Protein AF-A0A2N3AFE6-F1 (afdb_monomer)

Mean predicted aligned error: 6.77 Å

Structure (mmCIF, N/CA/C/O backbone):
data_AF-A0A2N3AFE6-F1
#
_entry.id   AF-A0A2N3AFE6-F1
#
loop_
_atom_site.group_PDB
_atom_site.id
_atom_site.type_symbol
_atom_site.label_atom_id
_atom_site.label_alt_id
_atom_site.label_comp_id
_atom_site.label_asym_id
_atom_site.label_entity_id
_atom_site.label_seq_id
_atom_site.pdbx_PDB_ins_code
_atom_site.Cartn_x
_atom_site.Cartn_y
_atom_site.Cartn_z
_atom_site.occupancy
_atom_site.B_iso_or_equiv
_atom_site.auth_seq_id
_atom_site.auth_comp_id
_atom_site.auth_asym_id
_atom_site.auth_atom_id
_atom_site.pdbx_PDB_model_num
ATOM 1 N N . MET A 1 1 ? -19.224 -2.297 17.835 1.00 83.94 1 MET A N 1
ATOM 2 C CA . MET A 1 1 ? -17.758 -2.540 17.821 1.00 83.94 1 MET A CA 1
ATOM 3 C C . MET A 1 1 ? -17.099 -1.801 18.974 1.00 83.94 1 MET A C 1
ATOM 5 O O . MET A 1 1 ? -17.323 -0.606 19.131 1.00 83.94 1 MET A O 1
ATOM 9 N N . ASP A 1 2 ? -16.274 -2.484 19.762 1.00 86.56 2 ASP A N 1
ATOM 10 C CA . ASP A 1 2 ? -15.536 -1.924 20.902 1.00 86.56 2 ASP A CA 1
ATOM 11 C C . ASP A 1 2 ? -14.135 -2.543 20.932 1.00 86.56 2 ASP A C 1
ATOM 13 O O . ASP A 1 2 ? -13.995 -3.765 21.056 1.00 86.56 2 ASP A O 1
ATOM 17 N N . ILE A 1 3 ? -13.112 -1.706 20.753 1.00 90.56 3 ILE A N 1
ATOM 18 C CA . ILE A 1 3 ? -11.714 -2.122 20.640 1.00 90.56 3 ILE A CA 1
ATOM 19 C C . ILE A 1 3 ? -10.786 -1.264 21.493 1.00 90.56 3 ILE A C 1
ATOM 21 O O . ILE A 1 3 ? -11.048 -0.089 21.750 1.00 90.56 3 ILE A O 1
ATOM 25 N N . GLN A 1 4 ? -9.643 -1.835 21.852 1.00 91.25 4 GLN A N 1
ATOM 26 C CA . GLN A 1 4 ? -8.541 -1.139 22.499 1.00 91.25 4 GLN A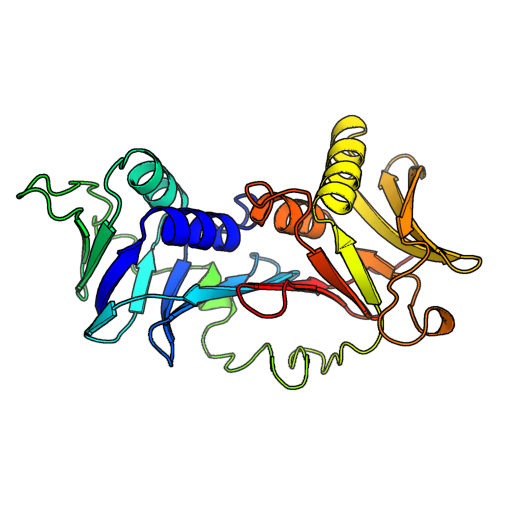 CA 1
ATOM 27 C C . GLN A 1 4 ? -7.219 -1.478 21.801 1.00 91.25 4 GLN A C 1
ATOM 29 O O . GLN A 1 4 ? -6.947 -2.643 21.515 1.00 91.25 4 GLN A O 1
ATOM 34 N N . LEU A 1 5 ? -6.400 -0.466 21.518 1.00 94.00 5 LEU A N 1
ATOM 35 C CA . LEU A 1 5 ? -5.176 -0.606 20.727 1.00 94.00 5 LEU A CA 1
ATOM 36 C C . LEU A 1 5 ? -4.146 0.479 21.041 1.00 94.00 5 LEU A C 1
ATOM 38 O O . LEU A 1 5 ? -4.481 1.533 21.580 1.00 94.00 5 LEU A O 1
ATOM 42 N N . ASN A 1 6 ? -2.894 0.209 20.678 1.00 94.12 6 ASN A N 1
ATOM 43 C CA . ASN A 1 6 ? -1.803 1.166 20.803 1.00 94.12 6 ASN A CA 1
ATOM 44 C C . ASN A 1 6 ? -1.977 2.336 19.818 1.00 94.12 6 ASN A C 1
ATOM 46 O O . ASN A 1 6 ? -2.249 2.144 18.629 1.00 94.12 6 ASN A O 1
ATOM 50 N N . THR A 1 7 ? -1.778 3.552 20.317 1.00 91.25 7 THR A N 1
ATOM 51 C CA . THR A 1 7 ? -1.947 4.798 19.568 1.00 91.25 7 THR A CA 1
ATOM 52 C C . THR A 1 7 ? -0.991 4.914 18.388 1.00 91.25 7 THR A C 1
ATOM 54 O O . THR A 1 7 ? -1.409 5.341 17.314 1.00 91.25 7 THR A O 1
ATOM 57 N N . ALA A 1 8 ? 0.279 4.530 18.545 1.00 91.94 8 ALA A N 1
ATOM 58 C CA . ALA A 1 8 ? 1.263 4.606 17.466 1.00 91.94 8 ALA A CA 1
ATOM 59 C C . ALA A 1 8 ? 0.909 3.644 16.322 1.00 91.94 8 ALA A C 1
ATOM 61 O O . ALA A 1 8 ? 0.920 4.047 15.157 1.00 91.94 8 ALA A O 1
ATOM 62 N N . ASN A 1 9 ? 0.491 2.418 16.652 1.00 93.31 9 ASN A N 1
ATOM 63 C CA . ASN A 1 9 ? 0.009 1.455 15.659 1.00 93.31 9 ASN A CA 1
ATOM 64 C C . ASN A 1 9 ? -1.226 1.989 14.923 1.00 93.31 9 ASN A C 1
ATOM 66 O O . ASN A 1 9 ? -1.313 1.887 13.699 1.00 93.31 9 ASN A O 1
ATOM 70 N N . PHE A 1 10 ? -2.158 2.623 15.645 1.00 93.94 10 PHE A N 1
ATOM 71 C CA . PHE A 1 10 ? -3.348 3.198 15.024 1.00 93.94 10 PHE A CA 1
ATOM 72 C C . PHE A 1 10 ? -3.026 4.396 14.119 1.00 93.94 10 PHE A C 1
ATOM 74 O O . PHE A 1 10 ? -3.591 4.504 13.033 1.00 93.94 10 PHE A O 1
ATOM 81 N N . LYS A 1 11 ? -2.074 5.259 14.504 1.00 93.12 11 LYS A N 1
ATOM 82 C CA . LYS A 1 11 ? -1.576 6.353 13.647 1.00 93.12 11 LYS A CA 1
ATOM 83 C C . LYS A 1 11 ? -1.025 5.811 12.327 1.00 93.12 11 LYS A C 1
ATOM 85 O O . LYS A 1 11 ? -1.410 6.297 11.264 1.00 93.12 11 LYS A O 1
ATOM 90 N N . GLN A 1 12 ? -0.188 4.773 12.383 1.00 94.00 12 GLN A N 1
ATOM 91 C CA . GLN A 1 12 ? 0.357 4.128 11.184 1.00 94.00 12 GLN A CA 1
ATOM 92 C C . GLN A 1 12 ? -0.741 3.488 10.327 1.00 94.00 12 GLN A C 1
ATOM 94 O O . GLN A 1 12 ? -0.751 3.664 9.111 1.00 94.00 12 GLN A O 1
ATOM 99 N N . PHE A 1 13 ? -1.693 2.790 10.952 1.00 96.12 13 PHE A N 1
ATOM 100 C CA . PHE A 1 13 ? -2.841 2.198 10.267 1.00 96.12 13 PHE A CA 1
ATOM 101 C C . PHE A 1 13 ? -3.654 3.249 9.500 1.00 96.12 13 PHE A C 1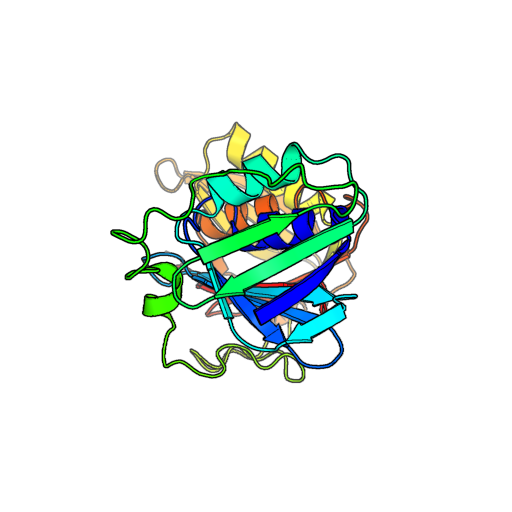
ATOM 103 O O . PHE A 1 13 ? -3.893 3.089 8.304 1.00 96.12 13 PHE A O 1
ATOM 110 N N . LEU A 1 14 ? -4.031 4.354 10.152 1.00 94.81 14 LEU A N 1
ATOM 111 C CA . LEU A 1 14 ? -4.797 5.423 9.510 1.00 94.81 14 LEU A CA 1
ATOM 112 C C . LEU A 1 14 ? -3.995 6.128 8.406 1.00 94.81 14 LEU A C 1
ATOM 114 O O . LEU A 1 14 ? -4.552 6.429 7.352 1.00 94.81 14 LEU A O 1
ATOM 118 N N . GLY A 1 15 ? -2.694 6.358 8.621 1.00 94.69 15 GLY A N 1
ATOM 119 C CA . GLY A 1 15 ? -1.799 6.932 7.611 1.00 94.69 15 GLY A CA 1
ATOM 120 C C . GLY A 1 15 ? -1.711 6.073 6.347 1.00 94.69 15 GLY A C 1
ATOM 121 O O . GLY A 1 15 ? -1.800 6.598 5.236 1.00 94.69 15 GLY A O 1
ATOM 122 N N . ARG A 1 16 ? -1.644 4.747 6.516 1.00 95.81 16 ARG A N 1
ATOM 123 C CA . ARG A 1 16 ? -1.682 3.770 5.418 1.00 95.81 16 ARG A CA 1
ATOM 124 C C . ARG A 1 16 ? -3.029 3.773 4.694 1.00 95.81 16 ARG A C 1
ATOM 126 O O . ARG A 1 16 ? -3.054 3.806 3.469 1.00 95.81 16 ARG A O 1
ATOM 133 N N . CYS A 1 17 ? -4.139 3.809 5.436 1.00 95.06 17 CYS A N 1
ATOM 134 C CA . CYS A 1 17 ? -5.488 3.870 4.858 1.00 95.06 17 CYS A CA 1
ATOM 135 C C . CYS A 1 17 ? -5.731 5.150 4.051 1.00 95.06 17 CYS A C 1
ATOM 137 O O . CYS A 1 17 ? -6.484 5.129 3.086 1.00 95.06 17 CYS A O 1
ATOM 139 N N . ALA A 1 18 ? -5.104 6.267 4.431 1.00 93.56 18 ALA A N 1
ATOM 140 C CA . ALA A 1 18 ? -5.306 7.544 3.758 1.00 93.56 18 ALA A CA 1
ATOM 141 C C . ALA A 1 18 ? -4.736 7.585 2.332 1.00 93.56 18 ALA A C 1
ATOM 143 O O . ALA A 1 18 ? -5.155 8.460 1.573 1.00 93.56 18 ALA A O 1
ATOM 144 N N . LEU A 1 19 ? -3.781 6.700 1.988 1.00 91.19 19 LEU A N 1
ATOM 145 C CA . LEU A 1 19 ? -3.060 6.662 0.703 1.00 91.19 19 LEU A CA 1
ATOM 146 C C . LEU A 1 19 ? -2.745 8.074 0.196 1.00 91.19 19 LEU A C 1
ATOM 148 O O . LEU A 1 19 ? -3.358 8.567 -0.749 1.00 91.19 19 LEU A O 1
ATOM 152 N N . GLY A 1 20 ? -1.883 8.792 0.921 1.00 84.44 20 GLY A N 1
ATOM 153 C CA . GLY A 1 20 ? -1.482 10.148 0.534 1.00 84.44 20 GLY A CA 1
ATOM 154 C C . GLY A 1 20 ? -2.608 11.197 0.536 1.00 84.44 20 GLY A C 1
ATOM 155 O O . GLY A 1 20 ? -2.467 12.269 -0.050 1.00 84.44 20 GLY A O 1
ATOM 156 N N . ASN A 1 21 ? -3.700 10.928 1.257 1.00 88.31 21 ASN A N 1
ATOM 157 C CA . ASN A 1 21 ? -4.938 11.712 1.315 1.00 88.31 21 ASN A CA 1
ATOM 158 C C . ASN A 1 21 ? -5.844 11.580 0.082 1.00 88.31 21 ASN A C 1
ATOM 160 O O . ASN A 1 21 ? -6.765 12.389 -0.058 1.00 88.31 21 ASN A O 1
ATOM 164 N N . ILE A 1 22 ? -5.633 10.589 -0.791 1.00 89.69 22 ILE A N 1
ATOM 165 C CA . ILE A 1 22 ? -6.632 10.237 -1.813 1.00 89.69 22 ILE A CA 1
ATOM 166 C C . ILE A 1 22 ? -7.909 9.752 -1.122 1.00 89.69 22 ILE A C 1
ATOM 168 O O . ILE A 1 22 ? -9.009 10.184 -1.466 1.00 89.69 22 ILE A O 1
ATOM 172 N N . ILE A 1 23 ? -7.755 8.905 -0.105 1.00 90.69 23 ILE A N 1
ATOM 173 C CA . ILE A 1 23 ? -8.871 8.318 0.627 1.00 90.69 23 ILE A CA 1
ATOM 174 C C . ILE A 1 23 ? -9.358 9.299 1.693 1.00 90.69 23 ILE A C 1
ATOM 176 O O . ILE A 1 23 ? -8.588 9.801 2.523 1.00 90.69 23 ILE A O 1
ATOM 180 N N . ARG A 1 24 ? -10.655 9.613 1.645 1.00 88.38 24 ARG A N 1
ATOM 181 C CA . ARG A 1 24 ? -11.291 10.629 2.503 1.00 88.38 24 ARG A CA 1
ATOM 182 C C . ARG A 1 24 ? -12.192 10.039 3.575 1.00 88.38 24 ARG A C 1
ATOM 184 O O . ARG A 1 24 ? -12.376 10.679 4.611 1.00 88.38 24 ARG A O 1
ATOM 191 N N . ASP A 1 25 ? -12.674 8.829 3.357 1.00 86.94 25 ASP A N 1
ATOM 192 C CA . ASP A 1 25 ? -13.555 8.089 4.243 1.00 86.94 25 ASP A CA 1
ATOM 193 C C . ASP A 1 25 ? -13.071 6.634 4.369 1.00 86.94 25 ASP A C 1
ATOM 195 O O . ASP A 1 25 ? -12.161 6.215 3.658 1.00 86.94 25 ASP A O 1
ATOM 199 N N . LEU A 1 26 ? -13.571 5.895 5.358 1.00 88.31 26 LEU A N 1
ATOM 200 C CA . LEU A 1 26 ? -13.067 4.560 5.678 1.00 88.31 26 LEU A CA 1
ATOM 201 C C . LEU A 1 26 ? -14.122 3.731 6.406 1.00 88.31 26 LEU A C 1
ATOM 203 O O . LEU A 1 26 ? -14.832 4.255 7.265 1.00 88.31 26 LEU A O 1
ATOM 207 N N . VAL A 1 27 ? -14.153 2.423 6.158 1.00 87.44 27 VAL A N 1
ATOM 208 C CA . VAL A 1 27 ? -14.754 1.459 7.089 1.00 87.44 27 VAL A CA 1
ATOM 209 C C . VAL A 1 27 ? -13.654 0.590 7.684 1.00 87.44 27 VAL A C 1
ATOM 211 O O . VAL A 1 27 ? -12.831 0.022 6.969 1.00 87.44 27 VAL A O 1
ATOM 214 N N . ILE A 1 28 ? -13.631 0.517 9.012 1.00 90.19 28 ILE A N 1
ATOM 215 C CA . ILE A 1 28 ? -12.717 -0.332 9.773 1.00 90.19 28 ILE A CA 1
ATOM 216 C C . ILE A 1 28 ? -13.506 -1.541 10.257 1.00 90.19 28 ILE A C 1
ATOM 218 O O . ILE A 1 28 ? -14.561 -1.384 10.869 1.00 90.19 28 ILE A O 1
ATOM 222 N N . HIS A 1 29 ? -12.972 -2.730 10.019 1.00 88.62 29 HIS A N 1
ATOM 223 C CA . HIS A 1 29 ? -13.562 -4.005 10.403 1.00 88.62 29 HIS A CA 1
ATOM 224 C C . HIS A 1 29 ? -12.707 -4.685 11.467 1.00 88.62 29 HIS A C 1
ATOM 226 O O . HIS A 1 29 ? -11.480 -4.541 11.475 1.00 88.62 29 HIS A O 1
ATOM 232 N N . THR A 1 30 ? -13.327 -5.487 12.328 1.00 88.81 30 THR A N 1
ATOM 233 C CA . THR A 1 30 ? -12.590 -6.531 13.046 1.00 88.81 30 THR A CA 1
ATOM 234 C C . THR A 1 30 ? -12.076 -7.587 12.073 1.00 88.81 30 THR A C 1
ATOM 236 O O . THR A 1 30 ? -12.759 -7.951 11.120 1.00 88.81 30 THR A O 1
ATOM 239 N N . ALA A 1 31 ? -10.878 -8.098 12.330 1.00 85.94 31 ALA A N 1
ATOM 240 C CA . ALA A 1 31 ? -10.287 -9.215 11.610 1.00 85.94 31 ALA A CA 1
ATOM 241 C C . ALA A 1 31 ? -9.833 -10.300 12.605 1.00 85.94 31 ALA A C 1
ATOM 243 O O . ALA A 1 31 ? -9.575 -9.989 13.776 1.00 85.94 31 ALA A O 1
ATOM 244 N N . PRO A 1 32 ? -9.708 -11.568 12.166 1.00 84.25 32 PRO A N 1
ATOM 245 C CA . PRO A 1 32 ? -9.219 -12.647 13.020 1.00 84.25 32 PRO A CA 1
ATOM 246 C C . PRO A 1 32 ? -7.863 -12.329 13.666 1.00 84.25 32 PRO A C 1
ATOM 248 O O . PRO A 1 32 ? -7.074 -11.542 13.141 1.00 84.25 32 PRO A O 1
ATOM 251 N N . ASN A 1 33 ? -7.560 -13.010 14.774 1.00 86.00 33 ASN A N 1
ATOM 252 C CA . ASN A 1 33 ? -6.284 -12.916 15.495 1.00 86.00 33 ASN A CA 1
ATOM 253 C C . ASN A 1 33 ? -5.998 -11.543 16.128 1.00 86.00 33 ASN A C 1
ATOM 255 O O . ASN A 1 33 ? -4.859 -11.079 16.094 1.00 86.00 33 ASN A O 1
ATOM 259 N N . ASN A 1 34 ? -7.002 -10.916 16.757 1.00 89.56 34 ASN A N 1
ATOM 260 C CA . ASN A 1 34 ? -6.844 -9.638 17.471 1.00 89.56 34 ASN A CA 1
ATOM 261 C C . ASN A 1 34 ? -6.354 -8.512 16.546 1.00 89.56 34 ASN A C 1
ATOM 263 O O . ASN A 1 34 ? -5.385 -7.804 16.843 1.00 89.56 34 ASN A O 1
ATOM 267 N N . ARG A 1 35 ? -7.015 -8.383 15.390 1.00 91.75 35 ARG A N 1
ATOM 268 C CA . ARG A 1 35 ? -6.675 -7.422 14.342 1.00 91.75 35 ARG A CA 1
ATOM 269 C C . ARG A 1 35 ? -7.860 -6.537 14.005 1.00 91.75 35 ARG A C 1
ATOM 271 O O . ARG A 1 35 ? -9.017 -6.924 14.158 1.00 91.75 35 ARG A O 1
ATOM 278 N N . ILE A 1 36 ? -7.554 -5.366 13.469 1.00 93.88 36 ILE A N 1
ATOM 279 C CA . ILE A 1 36 ? -8.500 -4.617 12.643 1.00 93.88 36 ILE A CA 1
ATOM 280 C C . ILE A 1 36 ? -7.962 -4.514 11.234 1.00 93.88 36 ILE A C 1
ATOM 282 O O . ILE A 1 36 ? -6.754 -4.633 11.004 1.00 93.88 36 ILE A O 1
ATOM 286 N N . MET A 1 37 ? -8.867 -4.277 10.301 1.00 93.44 37 MET A N 1
ATOM 287 C CA . MET A 1 37 ? -8.505 -4.078 8.919 1.00 93.44 37 MET A CA 1
ATOM 288 C C . MET A 1 37 ? -9.364 -3.017 8.244 1.00 93.44 37 MET A C 1
ATOM 290 O O . MET A 1 37 ? -10.463 -2.710 8.704 1.00 93.44 37 MET A O 1
ATOM 294 N N . ALA A 1 38 ? -8.880 -2.500 7.127 1.00 92.19 38 ALA A N 1
ATOM 295 C CA . ALA A 1 38 ? -9.653 -1.666 6.228 1.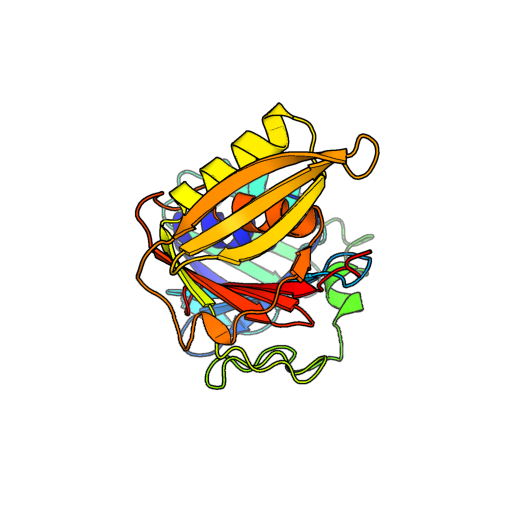00 92.19 38 ALA A CA 1
ATOM 296 C C . ALA A 1 38 ? -9.332 -1.996 4.773 1.00 92.19 38 ALA A C 1
ATOM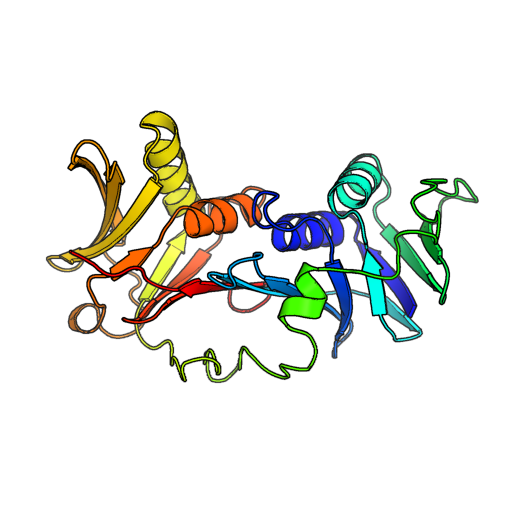 298 O O . ALA A 1 38 ? -8.199 -2.358 4.446 1.00 92.19 38 ALA A O 1
ATOM 299 N N . LYS A 1 39 ? -10.344 -1.857 3.917 1.00 90.25 39 LYS A N 1
ATOM 300 C CA . LYS A 1 39 ? -10.226 -1.944 2.462 1.00 90.25 39 LYS A CA 1
ATOM 301 C C . LYS A 1 39 ? -10.533 -0.568 1.895 1.00 90.25 39 LYS A C 1
ATOM 303 O O . LYS A 1 39 ? -11.519 0.038 2.311 1.00 90.25 39 LYS A O 1
ATOM 308 N N . VAL A 1 40 ? -9.694 -0.072 0.993 1.00 89.75 40 VAL A N 1
ATOM 309 C CA . VAL A 1 40 ? -9.857 1.265 0.406 1.00 89.75 40 VAL A CA 1
ATOM 310 C C . VAL A 1 40 ? -9.522 1.263 -1.079 1.00 89.75 40 VAL A C 1
ATOM 312 O O . VAL A 1 40 ? -8.681 0.490 -1.538 1.00 89.75 40 VAL A O 1
ATOM 315 N N . THR A 1 41 ? -10.175 2.145 -1.827 1.00 88.12 41 THR A N 1
ATOM 316 C CA . THR A 1 41 ? -9.921 2.376 -3.252 1.00 88.12 41 THR A CA 1
ATOM 317 C C . THR A 1 41 ? -10.134 3.847 -3.591 1.00 88.12 41 THR A C 1
ATOM 319 O O . THR A 1 41 ? -10.869 4.553 -2.894 1.00 88.12 41 THR A O 1
ATOM 322 N N . ASP A 1 42 ? -9.482 4.324 -4.646 1.00 86.19 42 ASP A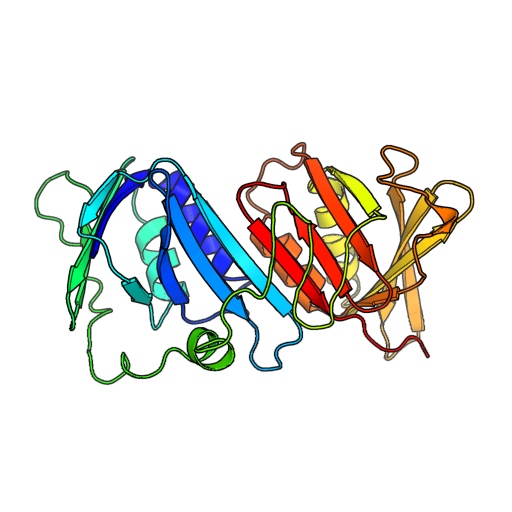 N 1
ATOM 323 C CA . ASP A 1 42 ? -9.759 5.639 -5.211 1.00 86.19 42 ASP A CA 1
ATOM 324 C C . ASP A 1 42 ? -11.073 5.638 -6.010 1.00 86.19 42 ASP A C 1
ATOM 326 O O . ASP A 1 42 ? -11.603 4.595 -6.387 1.00 86.19 42 ASP A O 1
ATOM 330 N N . LYS A 1 43 ? -11.597 6.827 -6.329 1.00 80.62 43 LYS A N 1
ATOM 331 C CA . LYS A 1 43 ? -12.873 6.964 -7.058 1.00 80.62 43 LYS A CA 1
ATOM 332 C C . LYS A 1 43 ? -12.880 6.274 -8.424 1.00 80.62 43 LYS A C 1
ATOM 334 O O . LYS A 1 43 ? -13.930 5.824 -8.868 1.00 80.62 43 LYS A O 1
ATOM 339 N N . MET A 1 44 ? -11.727 6.224 -9.089 1.00 81.19 44 MET A N 1
ATOM 340 C CA . MET A 1 44 ? -11.585 5.616 -10.413 1.00 81.19 44 MET A CA 1
ATOM 341 C C . MET A 1 44 ? -11.264 4.119 -10.335 1.00 81.19 44 MET A C 1
ATOM 343 O O . MET A 1 44 ? -11.191 3.458 -11.368 1.00 81.19 44 MET A O 1
ATOM 347 N N . VAL A 1 45 ? -11.088 3.579 -9.124 1.00 82.88 45 VAL A N 1
ATOM 348 C CA . VAL A 1 45 ? -10.755 2.175 -8.863 1.00 82.88 45 VAL A CA 1
ATOM 349 C C . VAL A 1 45 ? -9.500 1.734 -9.632 1.00 82.88 45 VAL A C 1
ATOM 351 O O . VAL A 1 45 ? -9.388 0.615 -10.138 1.00 82.88 45 VAL A O 1
ATOM 354 N N . THR A 1 46 ? -8.550 2.663 -9.737 1.00 85.75 46 THR A N 1
ATOM 355 C CA . THR A 1 46 ? -7.218 2.463 -10.319 1.00 85.75 46 THR A CA 1
ATOM 356 C C . THR A 1 46 ? -6.245 1.885 -9.303 1.00 85.75 46 THR A C 1
ATOM 358 O O . THR A 1 46 ? -5.233 1.297 -9.681 1.00 85.75 46 THR A O 1
ATOM 361 N N . MET A 1 47 ? -6.565 2.019 -8.015 1.00 88.75 47 MET A N 1
ATOM 362 C CA . MET A 1 47 ? -5.809 1.439 -6.923 1.00 88.75 47 MET A CA 1
ATOM 363 C C . MET A 1 47 ? -6.718 0.758 -5.908 1.00 88.75 47 MET A C 1
ATOM 365 O O . MET A 1 47 ? -7.854 1.164 -5.677 1.00 88.75 47 MET A O 1
ATOM 369 N N . TYR A 1 48 ? -6.184 -0.248 -5.239 1.00 90.12 48 TYR A N 1
ATOM 370 C CA . TYR A 1 48 ? -6.849 -0.964 -4.166 1.00 90.12 48 TYR A CA 1
ATOM 371 C C . TYR A 1 48 ? -5.865 -1.215 -3.031 1.00 90.12 48 TYR A C 1
ATOM 373 O O . TYR A 1 48 ? -4.693 -1.493 -3.272 1.00 90.12 48 TYR A O 1
ATOM 381 N N . ALA A 1 49 ? -6.320 -1.127 -1.787 1.00 92.12 49 ALA A N 1
ATOM 382 C CA . ALA A 1 49 ? -5.485 -1.443 -0.644 1.00 92.12 49 ALA A CA 1
ATOM 383 C C . ALA A 1 49 ? -6.237 -2.220 0.432 1.00 92.12 49 ALA A C 1
ATOM 385 O O . ALA A 1 49 ? -7.354 -1.859 0.801 1.00 92.12 49 ALA A O 1
ATOM 386 N N . GLU A 1 50 ? -5.566 -3.227 0.993 1.00 93.25 50 GLU A N 1
ATOM 387 C CA . GLU A 1 50 ? -5.934 -3.834 2.272 1.00 93.25 50 GLU A CA 1
ATOM 388 C C . GLU A 1 50 ? -4.899 -3.450 3.327 1.00 93.25 50 GLU A C 1
ATOM 390 O O . GLU A 1 50 ? -3.701 -3.661 3.138 1.00 93.25 50 GLU A O 1
ATOM 395 N N . VAL A 1 51 ? -5.355 -2.890 4.445 1.00 94.81 51 VAL A N 1
ATOM 396 C CA . VAL A 1 51 ? -4.502 -2.422 5.545 1.00 94.81 51 VAL A CA 1
ATOM 397 C C . VAL A 1 51 ? -4.910 -3.123 6.829 1.00 94.81 51 VAL A C 1
ATOM 399 O O . VAL A 1 51 ? -6.098 -3.293 7.090 1.00 94.81 51 VAL A O 1
ATOM 402 N N . TYR A 1 52 ? -3.930 -3.504 7.642 1.00 94.38 52 TYR A N 1
ATOM 403 C CA . TYR A 1 52 ? -4.092 -4.271 8.870 1.00 94.38 52 TYR A CA 1
ATOM 404 C C . TYR A 1 52 ? -3.396 -3.588 10.040 1.00 94.38 52 TYR A C 1
ATOM 406 O O . TYR A 1 52 ? -2.375 -2.914 9.889 1.00 94.38 52 TYR A O 1
ATOM 414 N N . CYS A 1 53 ? -3.955 -3.788 11.228 1.00 95.38 53 CYS A N 1
ATOM 415 C CA . CYS A 1 53 ? -3.331 -3.414 12.486 1.00 95.38 53 CYS A CA 1
ATOM 416 C C . CYS A 1 53 ? -3.466 -4.568 13.478 1.00 95.38 53 CYS A C 1
ATOM 418 O O . CYS A 1 53 ? -4.577 -4.990 13.803 1.00 95.38 53 CYS A O 1
ATOM 420 N N . ASP A 1 54 ? -2.321 -5.040 13.965 1.00 93.44 54 ASP A N 1
ATOM 421 C CA . ASP A 1 54 ? -2.204 -6.099 14.966 1.00 93.44 54 ASP A CA 1
ATOM 422 C C . ASP A 1 54 ? -2.300 -5.552 16.395 1.00 93.44 54 ASP A C 1
ATOM 424 O O . ASP A 1 54 ? -2.207 -4.345 16.634 1.00 93.44 54 ASP A O 1
ATOM 428 N N . GLY A 1 55 ? -2.435 -6.464 17.363 1.00 92.38 55 GLY A N 1
ATOM 429 C CA . GLY A 1 55 ? -2.393 -6.125 18.786 1.00 92.38 55 GLY A CA 1
ATOM 430 C C . GLY A 1 55 ? -3.638 -5.378 19.260 1.00 92.38 55 GLY A C 1
ATOM 431 O O . GLY A 1 55 ? -3.558 -4.579 20.191 1.00 92.38 55 GLY A O 1
ATOM 432 N N . VAL A 1 56 ? -4.781 -5.618 18.613 1.00 93.75 56 VAL A N 1
ATOM 433 C CA . VAL A 1 56 ? -6.057 -4.998 18.961 1.00 93.75 56 VAL A CA 1
ATOM 434 C C . VAL A 1 56 ? -6.840 -5.913 19.885 1.00 93.75 56 VAL A C 1
ATOM 436 O O . VAL A 1 56 ? -7.243 -7.012 19.512 1.00 93.75 56 VAL A O 1
ATOM 439 N N . LYS A 1 57 ? -7.126 -5.437 21.092 1.00 94.25 57 LYS A N 1
ATOM 440 C CA . LYS A 1 57 ? -8.064 -6.103 21.989 1.00 94.25 57 LYS A CA 1
ATOM 441 C C . LYS A 1 57 ? -9.485 -5.793 21.532 1.00 94.25 57 LYS A C 1
ATOM 443 O O . LYS A 1 57 ? -9.954 -4.672 21.712 1.00 94.25 57 LYS A O 1
ATOM 448 N N . VAL A 1 58 ? -10.164 -6.785 20.968 1.00 90.38 58 VAL A N 1
ATOM 449 C CA . VAL A 1 58 ? -11.568 -6.686 20.550 1.00 90.38 58 VAL A CA 1
ATOM 450 C C . VAL A 1 58 ? -12.461 -7.169 21.689 1.00 90.38 58 VAL A C 1
ATOM 452 O O . VAL A 1 58 ? -12.342 -8.307 22.132 1.00 90.38 58 VAL A O 1
ATOM 455 N N . THR A 1 59 ? -13.335 -6.298 22.191 1.00 88.31 59 THR A N 1
ATOM 456 C CA . THR A 1 59 ? -14.341 -6.658 23.208 1.00 88.31 59 THR A CA 1
ATOM 457 C C . THR A 1 59 ? -15.741 -6.799 22.626 1.00 88.31 59 THR A C 1
ATOM 459 O O . THR A 1 59 ? -16.572 -7.486 23.208 1.00 88.31 59 THR A O 1
ATOM 462 N N . GLU A 1 60 ? -15.997 -6.172 21.480 1.00 87.44 60 GLU A N 1
ATOM 463 C CA . GLU A 1 60 ? -17.236 -6.321 20.722 1.00 87.44 60 GLU A CA 1
ATOM 464 C C . GLU A 1 60 ? -16.917 -6.176 19.229 1.00 87.44 60 GLU A C 1
ATOM 466 O O . GLU A 1 60 ? -16.292 -5.191 18.821 1.00 87.44 60 GLU A O 1
ATOM 471 N N . GLU A 1 61 ? -17.329 -7.150 18.420 1.00 87.19 61 GLU A N 1
ATOM 472 C CA . GLU A 1 61 ? -17.107 -7.139 16.973 1.00 87.19 61 GLU A CA 1
ATOM 473 C C . GLU A 1 61 ? -17.978 -6.102 16.247 1.00 87.19 61 GLU A C 1
ATOM 475 O O . GLU A 1 61 ? -18.838 -5.430 16.829 1.00 87.19 61 GLU A O 1
ATOM 480 N N . GLY A 1 62 ? -17.712 -5.922 14.957 1.00 82.19 62 GLY A N 1
ATOM 481 C CA . GLY A 1 62 ? -18.489 -5.065 14.072 1.00 82.19 62 GLY A CA 1
ATOM 482 C C . GLY A 1 62 ? -17.603 -4.151 13.241 1.00 82.19 62 GLY A C 1
ATOM 483 O O . GLY A 1 62 ? -16.420 -4.423 13.037 1.00 82.19 62 GLY A O 1
ATOM 484 N N . ASN A 1 63 ? -18.200 -3.053 12.780 1.00 82.69 63 ASN A N 1
ATOM 485 C CA . ASN A 1 63 ? -17.554 -2.105 11.883 1.00 82.69 63 ASN A CA 1
ATOM 486 C C . ASN A 1 63 ? -17.601 -0.692 12.467 1.00 82.69 63 ASN A C 1
ATOM 488 O O . ASN A 1 63 ? -18.558 -0.327 13.150 1.00 82.69 63 ASN A O 1
ATOM 492 N N . ILE A 1 64 ? -16.598 0.115 12.141 1.00 83.25 64 ILE A N 1
ATOM 493 C CA . ILE A 1 64 ? -16.569 1.553 12.400 1.00 83.25 64 ILE A CA 1
ATOM 494 C C . ILE A 1 64 ? -16.600 2.270 11.057 1.00 83.25 64 ILE A C 1
ATOM 496 O O . ILE A 1 64 ? -15.684 2.109 10.251 1.00 83.25 64 ILE A O 1
ATOM 500 N N . LYS A 1 65 ? -17.615 3.106 10.842 1.00 81.69 65 LYS A N 1
ATOM 501 C CA . LYS A 1 65 ? -17.681 4.005 9.686 1.00 81.69 65 LYS A CA 1
ATOM 502 C C . LYS A 1 65 ? -17.021 5.338 10.037 1.00 81.69 65 LYS A C 1
ATOM 504 O O . LYS A 1 65 ? -17.378 5.973 11.026 1.00 81.69 65 LYS A O 1
ATOM 509 N N . VAL A 1 66 ? -16.065 5.763 9.221 1.00 82.75 66 VAL A N 1
ATOM 510 C CA . VAL A 1 66 ? -15.323 7.017 9.369 1.00 82.75 66 VAL A CA 1
ATOM 511 C C . VAL A 1 66 ? -15.580 7.873 8.124 1.00 82.75 66 VAL A C 1
ATOM 513 O O . VAL A 1 66 ? -14.842 7.758 7.150 1.00 82.75 66 VAL A O 1
ATOM 516 N N . PRO A 1 67 ? -16.590 8.760 8.129 1.00 77.81 67 PRO A N 1
ATOM 517 C CA . PRO A 1 67 ? -16.916 9.599 6.967 1.00 77.81 67 PRO A CA 1
ATOM 518 C C . PRO A 1 67 ? -15.883 10.710 6.712 1.00 77.81 67 PRO A C 1
ATOM 520 O O . PRO A 1 67 ? -15.894 11.363 5.675 1.00 77.81 67 PRO A O 1
ATOM 523 N N . ASN A 1 68 ? -14.984 10.968 7.670 1.00 83.56 68 ASN A N 1
ATOM 524 C CA . ASN A 1 68 ? -13.904 11.935 7.506 1.00 83.56 68 ASN A CA 1
ATOM 525 C C . ASN A 1 68 ? -12.617 11.434 8.169 1.00 83.56 68 ASN A C 1
ATOM 527 O O . ASN A 1 68 ? -12.345 11.696 9.346 1.00 83.56 68 ASN A O 1
ATOM 531 N N . LEU A 1 69 ? -11.815 10.715 7.387 1.00 87.88 69 LEU A N 1
ATOM 532 C CA . LEU A 1 69 ? -10.559 10.112 7.822 1.00 87.88 69 LEU A CA 1
ATOM 533 C C . LEU A 1 69 ? -9.539 11.167 8.276 1.00 87.88 69 LEU A C 1
ATOM 535 O O . LEU A 1 69 ? -8.823 10.960 9.251 1.00 87.88 69 LEU A O 1
ATOM 539 N N . GLN A 1 70 ? -9.512 12.335 7.633 1.00 88.12 70 GLN A N 1
ATOM 540 C CA . GLN A 1 70 ? -8.569 13.406 7.973 1.00 88.12 70 GLN A CA 1
ATOM 541 C C . GLN A 1 70 ? -8.845 14.015 9.347 1.00 88.12 70 GLN A C 1
ATOM 543 O O . GLN A 1 70 ? -7.913 14.258 10.115 1.00 88.12 70 GLN A O 1
ATOM 548 N N . LYS A 1 71 ? -10.122 14.219 9.696 1.00 84.31 71 LYS A N 1
ATOM 549 C CA . LYS A 1 71 ? -10.506 14.656 11.045 1.00 84.31 71 LYS A CA 1
ATOM 550 C C . LYS A 1 71 ? -10.095 13.624 12.096 1.00 84.31 71 LYS A C 1
ATOM 552 O O . LYS A 1 71 ? -9.577 14.020 13.138 1.00 84.31 71 LYS A O 1
ATOM 557 N N . LEU A 1 72 ? -10.259 12.329 11.808 1.00 86.44 72 LEU A N 1
ATOM 558 C CA . LEU A 1 72 ? -9.831 11.261 12.713 1.00 86.44 72 LEU A CA 1
ATOM 559 C C . LEU A 1 72 ? -8.309 11.247 12.900 1.00 86.44 72 LEU A C 1
ATOM 561 O O . LEU A 1 72 ? -7.841 11.259 14.036 1.00 86.44 72 LEU A O 1
ATOM 565 N N . ILE A 1 73 ? -7.541 11.280 11.807 1.00 89.31 73 ILE A N 1
ATOM 566 C CA . ILE A 1 73 ? -6.072 11.351 11.848 1.00 89.31 73 ILE A CA 1
ATOM 567 C C . ILE A 1 73 ? -5.625 12.561 12.670 1.00 89.31 73 ILE A C 1
ATOM 569 O O . ILE A 1 73 ? -4.784 12.430 13.557 1.00 89.31 73 ILE A O 1
ATOM 573 N N . ALA A 1 74 ? -6.216 13.733 12.427 1.00 86.38 74 ALA A N 1
ATOM 574 C CA . ALA A 1 74 ? -5.894 14.946 13.168 1.00 86.38 74 ALA A CA 1
ATOM 575 C C . ALA A 1 74 ? -6.218 14.829 14.666 1.00 86.38 74 ALA A C 1
ATOM 577 O O . ALA A 1 74 ? -5.462 15.352 15.481 1.00 86.38 74 ALA A O 1
ATOM 578 N N . ALA A 1 75 ? -7.313 14.159 15.034 1.00 83.81 75 ALA A N 1
ATOM 579 C CA . ALA A 1 75 ? -7.672 13.923 16.429 1.00 83.81 75 ALA A CA 1
ATOM 580 C C . ALA A 1 75 ? -6.674 12.979 17.114 1.00 83.81 75 ALA A C 1
ATOM 582 O O . ALA A 1 75 ? -6.115 13.335 18.147 1.00 83.81 75 ALA A O 1
ATOM 583 N N . VAL A 1 76 ? -6.385 11.827 16.501 1.00 87.12 76 VAL A N 1
ATOM 584 C CA . VAL A 1 76 ? -5.448 10.825 17.035 1.00 87.12 76 VAL A CA 1
ATOM 585 C C . VAL A 1 76 ? -4.026 11.388 17.134 1.00 87.12 76 VAL A C 1
ATOM 587 O O . VAL A 1 76 ? -3.316 11.121 18.101 1.00 87.12 76 VAL A O 1
ATOM 590 N N . ASN A 1 77 ? -3.594 12.206 16.170 1.00 87.00 77 ASN A N 1
ATOM 591 C CA . ASN A 1 77 ? -2.269 12.833 16.182 1.00 87.00 77 ASN A CA 1
ATOM 592 C C . ASN A 1 77 ? -2.058 13.824 17.329 1.00 87.00 77 ASN A C 1
ATOM 594 O O . ASN A 1 77 ? -0.915 14.011 17.730 1.00 87.00 77 ASN A O 1
ATOM 598 N N . ARG A 1 78 ? -3.129 14.409 17.877 1.00 83.88 78 ARG A N 1
ATOM 599 C CA . ARG A 1 78 ? -3.072 15.286 19.060 1.00 83.88 78 ARG A CA 1
ATOM 600 C C . ARG A 1 78 ? -3.094 14.518 20.380 1.00 83.88 78 ARG A C 1
ATOM 602 O O . ARG A 1 78 ? -3.025 15.140 21.432 1.00 83.88 78 ARG A O 1
ATOM 609 N N . THR A 1 79 ? -3.263 13.199 20.336 1.00 81.94 79 THR A N 1
ATOM 610 C CA . THR A 1 79 ? -3.279 12.360 21.530 1.00 81.94 79 THR A CA 1
ATOM 611 C C . THR A 1 79 ? -1.870 11.877 21.859 1.00 81.94 79 THR A C 1
ATOM 613 O O . THR A 1 79 ? -1.200 11.278 21.007 1.00 81.94 79 THR A O 1
ATOM 616 N N . ASP A 1 80 ? -1.478 12.098 23.115 1.00 80.88 80 ASP A N 1
ATOM 617 C CA . ASP A 1 80 ? -0.205 11.649 23.699 1.00 80.88 80 ASP A CA 1
ATOM 618 C C . ASP A 1 80 ? -0.331 10.317 24.453 1.00 80.88 80 ASP A C 1
ATOM 620 O O . ASP A 1 80 ? 0.666 9.693 24.808 1.00 80.88 80 ASP A O 1
ATOM 624 N N . SER A 1 81 ? -1.559 9.858 24.688 1.00 84.69 81 SER A N 1
ATOM 625 C CA . SER A 1 81 ? -1.830 8.599 25.371 1.00 84.69 81 SER A CA 1
ATOM 626 C C . SER A 1 81 ? -1.324 7.408 24.568 1.00 84.69 81 SER A C 1
ATOM 628 O O . SER A 1 81 ? -1.499 7.337 23.352 1.00 84.69 81 SER A O 1
ATOM 630 N N . GLU A 1 82 ? -0.728 6.438 25.258 1.00 89.19 82 GLU A N 1
ATOM 631 C CA . GLU A 1 82 ? -0.167 5.233 24.639 1.00 89.19 82 GLU A CA 1
ATOM 632 C C . GLU A 1 82 ? -1.250 4.314 24.061 1.00 89.19 82 GLU A C 1
ATOM 634 O O . GLU A 1 82 ? -1.037 3.643 23.050 1.00 89.19 82 GLU A O 1
ATOM 639 N N . MET A 1 83 ? -2.423 4.305 24.692 1.00 88.44 83 MET A N 1
ATOM 640 C CA . MET A 1 83 ? -3.539 3.434 24.350 1.00 88.44 83 MET A CA 1
ATOM 641 C C . MET A 1 83 ? -4.784 4.250 24.025 1.00 88.44 83 MET A C 1
ATOM 643 O O . MET A 1 83 ? -5.103 5.229 24.698 1.00 88.44 83 MET A O 1
ATOM 647 N N . LEU A 1 84 ? -5.535 3.774 23.038 1.00 87.50 84 LEU A N 1
ATOM 648 C CA . LEU A 1 84 ? -6.854 4.278 22.686 1.00 87.50 84 LEU A CA 1
ATOM 649 C C . LEU A 1 84 ? -7.884 3.175 22.875 1.00 87.50 84 LEU A C 1
ATOM 651 O O . LEU A 1 84 ? -7.624 2.004 22.595 1.00 87.50 84 LEU A O 1
ATOM 655 N N . ARG A 1 85 ? -9.079 3.567 23.304 1.00 86.56 85 ARG A N 1
ATOM 656 C CA . ARG A 1 85 ? -10.290 2.766 23.210 1.00 86.56 85 ARG A CA 1
ATOM 657 C C . ARG A 1 85 ? -11.252 3.437 22.251 1.00 86.56 85 ARG A C 1
ATOM 659 O O . ARG A 1 85 ? -11.557 4.626 22.379 1.00 86.56 85 ARG A O 1
ATOM 666 N N . ILE A 1 86 ? -11.745 2.638 21.325 1.00 84.44 86 ILE A N 1
ATOM 667 C CA . ILE A 1 86 ? -12.694 3.035 20.308 1.00 84.44 86 ILE A CA 1
ATOM 668 C C . ILE A 1 86 ? -13.976 2.255 20.532 1.00 84.44 86 ILE A C 1
ATOM 670 O O . ILE A 1 86 ? -13.957 1.027 20.540 1.00 84.44 86 ILE A O 1
ATOM 674 N N . LYS A 1 87 ? -15.091 2.971 20.655 1.00 81.56 87 LYS A N 1
ATOM 675 C CA . LYS A 1 87 ? -16.421 2.374 20.742 1.00 81.56 87 LYS A CA 1
ATOM 676 C C . LYS A 1 87 ? -17.316 2.949 19.658 1.00 81.56 87 LYS A C 1
ATOM 678 O O . LYS A 1 87 ? -17.465 4.163 19.567 1.00 81.56 87 LYS A O 1
ATOM 683 N N . SER A 1 88 ? -17.922 2.086 18.857 1.00 75.81 88 SER A N 1
ATOM 684 C CA . SER A 1 88 ? -18.865 2.459 17.809 1.00 75.81 88 SER A CA 1
ATOM 685 C C . SER A 1 88 ? -20.221 1.809 18.044 1.00 75.81 88 SER A C 1
ATOM 687 O O . SER A 1 88 ? -20.314 0.596 18.249 1.00 75.81 88 SER A O 1
ATOM 689 N N . SER A 1 89 ? -21.253 2.651 18.010 1.00 67.81 89 SER A N 1
ATOM 690 C CA . SER A 1 89 ? -22.667 2.298 17.906 1.00 67.81 89 SER A CA 1
ATOM 691 C C . SER A 1 89 ? -23.200 2.705 16.527 1.00 67.81 89 SER A C 1
ATOM 693 O O . SER A 1 89 ? -22.483 3.333 15.749 1.00 67.81 89 SER A O 1
ATOM 695 N N . VAL A 1 90 ? -24.461 2.363 16.239 1.00 59.59 90 VAL A N 1
ATOM 696 C CA . VAL A 1 90 ? -25.143 2.655 14.961 1.00 59.59 90 VAL A CA 1
ATOM 697 C C . VAL A 1 90 ? -25.003 4.129 14.548 1.00 59.59 90 VAL A C 1
ATOM 699 O O . VAL A 1 90 ? -24.758 4.412 13.380 1.00 59.59 90 VAL A O 1
ATOM 702 N N . ASP A 1 91 ? -25.048 5.039 15.523 1.00 53.94 91 ASP A N 1
ATOM 703 C CA . ASP A 1 91 ? -25.110 6.488 15.293 1.00 53.94 91 ASP A CA 1
ATOM 704 C C . ASP A 1 91 ? -23.847 7.253 15.724 1.00 53.94 91 ASP A C 1
ATOM 706 O O . ASP A 1 91 ? -23.772 8.472 15.577 1.00 53.94 91 ASP A O 1
ATOM 710 N N . ALA A 1 92 ? -22.855 6.590 16.324 1.00 58.25 92 ALA A N 1
ATOM 711 C CA . ALA A 1 92 ? -21.713 7.301 16.889 1.00 58.25 92 ALA A CA 1
ATOM 712 C C . ALA A 1 92 ? -20.433 6.470 16.918 1.00 58.25 92 ALA A C 1
ATOM 714 O O . ALA A 1 92 ? -20.437 5.261 17.141 1.00 58.25 92 ALA A O 1
ATOM 715 N N . PHE A 1 93 ? -19.312 7.172 16.788 1.00 67.75 93 PHE A N 1
ATOM 716 C CA . PHE A 1 93 ? -17.979 6.673 17.086 1.00 67.75 93 PHE A CA 1
ATOM 717 C C . PHE A 1 93 ? -17.382 7.527 18.204 1.00 67.75 93 PHE A C 1
ATOM 719 O O . PHE A 1 93 ? -17.350 8.755 18.116 1.00 67.75 93 PHE A O 1
ATOM 726 N N . LEU A 1 94 ? -16.911 6.869 19.259 1.00 70.75 94 LEU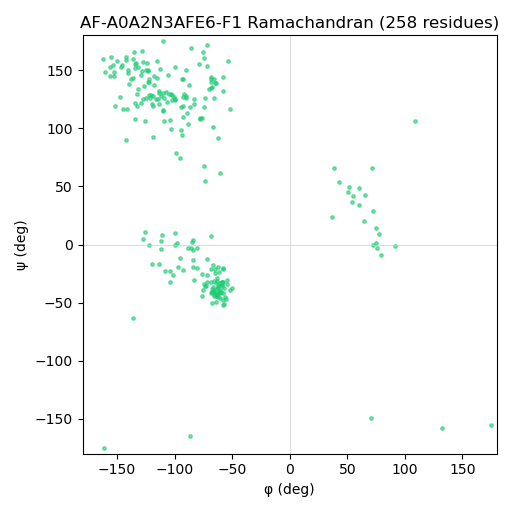 A N 1
ATOM 727 C CA . LEU A 1 94 ? -16.265 7.483 20.408 1.00 70.75 94 LEU A CA 1
ATOM 728 C C . LEU A 1 94 ? -14.802 7.040 20.463 1.00 70.75 94 LEU A C 1
ATOM 730 O O . LEU A 1 94 ? -14.517 5.844 20.536 1.00 70.75 94 LEU A O 1
ATOM 734 N N . LEU A 1 95 ? -13.898 8.016 20.502 1.00 76.19 95 LEU A N 1
ATOM 735 C CA . LEU A 1 95 ? -12.477 7.828 20.776 1.00 76.19 95 LEU A CA 1
ATOM 736 C C . LEU A 1 95 ? -12.175 8.289 22.208 1.00 76.19 95 LEU A C 1
ATOM 738 O O . LEU A 1 95 ? -12.562 9.388 22.609 1.00 76.19 95 LEU A O 1
ATOM 742 N N . SER A 1 96 ? -11.494 7.450 22.983 1.00 74.62 96 SER A N 1
ATOM 743 C CA . SER A 1 96 ? -11.089 7.744 24.363 1.00 74.62 96 SER A CA 1
ATOM 744 C C . SER A 1 96 ? -9.707 7.173 24.660 1.00 74.62 96 SER A C 1
ATOM 746 O O . SER A 1 96 ? -9.271 6.248 23.984 1.00 74.62 96 SER A O 1
ATOM 748 N N . ASP A 1 97 ? -9.029 7.697 25.676 1.00 70.38 97 ASP A N 1
ATOM 749 C CA . ASP A 1 97 ? -7.628 7.384 25.971 1.00 70.38 97 ASP A CA 1
ATOM 750 C C . ASP A 1 97 ? -7.379 6.893 27.415 1.00 70.38 97 ASP A C 1
ATOM 752 O O . ASP A 1 97 ? -6.245 6.754 27.864 1.00 70.38 97 ASP A O 1
ATOM 756 N N . GLY A 1 98 ? -8.453 6.588 28.151 1.00 57.91 98 GLY A N 1
ATOM 757 C CA . GLY A 1 98 ? -8.402 5.880 29.434 1.00 57.91 98 GLY A CA 1
ATOM 758 C C . GLY A 1 98 ? -8.013 6.702 30.670 1.00 57.91 98 GLY A C 1
ATOM 759 O O . GLY A 1 98 ? -8.196 6.198 31.774 1.00 57.91 98 GLY A O 1
ATOM 760 N N . THR A 1 99 ? -7.564 7.956 30.542 1.00 54.47 99 THR A N 1
ATOM 761 C CA . THR A 1 99 ? -7.090 8.772 31.688 1.00 54.47 99 THR A CA 1
ATOM 762 C C . THR A 1 99 ? -8.200 9.502 32.465 1.00 54.47 99 THR A C 1
ATOM 764 O O . THR A 1 99 ? -7.936 10.179 33.455 1.00 54.47 99 THR A O 1
ATOM 767 N N . GLY A 1 100 ? -9.464 9.276 32.095 1.00 42.00 100 GLY A N 1
ATOM 768 C CA . GLY A 1 100 ? -10.646 9.770 32.802 1.00 42.00 100 GLY A CA 1
ATOM 769 C C . GLY A 1 100 ? -11.359 10.866 32.022 1.00 42.00 100 GLY A C 1
ATOM 770 O O . GLY A 1 100 ? -10.876 11.981 31.962 1.00 42.00 100 GLY A O 1
ATOM 771 N N . VAL A 1 101 ? -12.511 10.521 31.429 1.00 37.41 101 VAL A N 1
ATOM 772 C CA . VAL A 1 101 ? -13.592 11.383 30.881 1.00 37.41 101 VAL A CA 1
ATOM 773 C C . VAL A 1 101 ? -13.169 12.697 30.187 1.00 37.41 101 VAL A C 1
ATOM 775 O O . VAL A 1 101 ? -13.986 13.587 29.981 1.00 37.41 101 VAL A O 1
ATOM 778 N N . GLY A 1 102 ? -11.944 12.799 29.684 1.00 37.94 102 GLY A N 1
ATOM 779 C CA . GLY A 1 102 ? -11.592 13.650 28.562 1.00 37.94 102 GLY A CA 1
ATOM 780 C C . GLY A 1 102 ? -12.136 12.981 27.313 1.00 37.94 102 GLY A C 1
ATOM 781 O O . GLY A 1 102 ? -11.383 12.441 26.511 1.00 37.94 102 GLY A O 1
ATOM 782 N N . LYS A 1 103 ? -13.469 12.915 27.184 1.00 43.16 103 LYS A N 1
ATOM 783 C CA . LYS A 1 103 ? -14.094 12.525 25.922 1.00 43.16 103 LYS A CA 1
ATOM 784 C C . LYS A 1 103 ? -13.466 13.442 24.883 1.00 43.16 103 LYS A C 1
ATOM 786 O O . LYS A 1 103 ? -13.642 14.657 24.974 1.00 43.16 103 LYS A O 1
ATOM 791 N N . ILE A 1 104 ? -12.733 12.890 23.919 1.00 45.81 104 ILE A N 1
ATOM 792 C CA . ILE A 1 104 ? -12.427 13.635 22.706 1.00 45.81 104 ILE A CA 1
ATOM 793 C C . ILE A 1 104 ? -13.802 13.886 22.080 1.00 45.81 104 ILE A C 1
ATOM 795 O O . ILE A 1 104 ? -14.353 13.046 21.373 1.00 45.81 104 ILE A O 1
ATOM 799 N N . HIS A 1 105 ? -14.414 15.024 22.424 1.00 43.28 105 HIS A N 1
ATOM 800 C CA . HIS A 1 105 ? -15.630 15.551 21.823 1.00 43.28 105 HIS A CA 1
ATOM 801 C C . HIS A 1 105 ? -15.269 16.094 20.444 1.00 43.28 105 HIS A C 1
ATOM 803 O O . HIS A 1 105 ? -15.523 17.247 20.108 1.00 43.28 105 HIS A O 1
ATOM 809 N N . SER A 1 106 ? -14.654 15.261 19.607 1.00 42.91 106 SER A N 1
ATOM 810 C CA . SER A 1 106 ? -14.818 15.465 18.188 1.00 42.91 106 SER A CA 1
ATOM 811 C C . SER A 1 106 ? -16.292 15.175 17.927 1.00 42.91 106 SER A C 1
ATOM 813 O O . SER A 1 106 ? -16.690 14.011 17.879 1.00 42.91 106 SER A O 1
ATOM 815 N N . ASN A 1 107 ? -17.106 16.225 17.783 1.00 41.62 107 ASN A N 1
ATOM 816 C CA . ASN A 1 107 ? -18.388 16.182 17.075 1.00 41.62 107 ASN A CA 1
ATOM 817 C C . ASN A 1 107 ? -18.128 15.769 15.610 1.00 41.62 107 ASN A C 1
ATOM 819 O O . ASN A 1 107 ? -18.321 16.536 14.675 1.00 41.62 107 ASN A O 1
ATOM 823 N N . MET A 1 108 ? -17.586 14.569 15.408 1.00 45.12 108 MET A N 1
ATOM 824 C CA . MET A 1 108 ? -17.533 13.877 14.128 1.00 45.12 108 MET A CA 1
ATOM 825 C C . MET A 1 108 ? -18.836 13.113 13.877 1.00 45.12 108 MET A C 1
ATOM 827 O O . MET A 1 108 ? -19.085 12.712 12.749 1.00 45.12 108 MET A O 1
ATOM 831 N N . ALA A 1 109 ? -19.669 12.958 14.911 1.00 38.84 109 ALA A N 1
ATOM 832 C CA . ALA A 1 109 ? -21.028 12.451 14.838 1.00 38.84 109 ALA A CA 1
ATOM 833 C C . ALA A 1 109 ? -22.017 13.628 14.760 1.00 38.84 109 ALA A C 1
ATOM 835 O O . ALA A 1 109 ? -22.673 13.976 15.738 1.00 38.84 109 ALA A O 1
ATOM 836 N N . GLN A 1 110 ? -22.103 14.277 13.601 1.00 36.59 110 GLN A N 1
ATOM 837 C CA . GLN A 1 110 ? -23.419 14.701 13.135 1.00 36.59 110 GLN A CA 1
ATOM 838 C C . GLN A 1 110 ? -23.795 13.728 12.027 1.00 36.59 110 GLN A C 1
ATOM 840 O O . GLN A 1 110 ? -23.194 13.683 10.960 1.00 36.59 110 GLN A O 1
ATOM 845 N N . THR A 1 111 ? -24.733 12.868 12.387 1.00 39.84 111 THR A N 1
ATOM 846 C CA . THR A 1 111 ? -25.228 11.691 11.680 1.00 39.84 111 THR A CA 1
ATOM 847 C C . THR A 1 111 ? -26.003 11.990 10.403 1.00 39.84 111 THR A C 1
ATOM 849 O O . THR A 1 111 ? -26.526 11.056 9.811 1.00 39.84 111 THR A O 1
ATOM 852 N N . SER A 1 112 ? -26.067 13.237 9.930 1.00 38.75 112 SER A N 1
ATOM 853 C CA . SER A 1 112 ? -26.698 13.511 8.633 1.00 38.75 112 SER A CA 1
ATOM 854 C C . SER A 1 112 ? -25.856 13.022 7.452 1.00 38.75 112 SER A C 1
ATOM 856 O O . SER A 1 112 ? -26.420 12.695 6.417 1.00 38.75 112 SER A O 1
ATOM 858 N N . ASP A 1 113 ? -24.529 12.918 7.619 1.00 39.62 113 ASP A N 1
ATOM 859 C CA . ASP A 1 113 ? -23.595 12.626 6.516 1.00 39.62 113 ASP A CA 1
ATOM 860 C C . ASP A 1 113 ? -22.939 11.233 6.638 1.00 39.62 113 ASP A C 1
ATOM 862 O O . ASP A 1 113 ? -22.075 10.866 5.847 1.00 39.62 113 ASP A O 1
ATOM 866 N N . ALA A 1 114 ? -23.319 10.435 7.645 1.00 45.53 114 ALA A N 1
ATOM 867 C CA . ALA A 1 114 ? -22.731 9.116 7.908 1.00 45.53 114 ALA A CA 1
ATOM 868 C C . ALA A 1 114 ? -23.287 7.988 7.010 1.00 45.53 114 ALA A C 1
ATOM 870 O O . ALA A 1 114 ? -22.836 6.843 7.118 1.00 45.53 114 ALA A O 1
ATOM 871 N N . GLU A 1 115 ? -24.262 8.278 6.142 1.00 50.75 115 GLU A N 1
ATOM 872 C CA . GLU A 1 115 ? -24.900 7.252 5.308 1.00 50.75 115 GLU A CA 1
ATOM 873 C C . GLU A 1 115 ? -24.033 6.797 4.126 1.00 50.75 115 GLU A C 1
ATOM 875 O O . GLU A 1 115 ? -24.165 5.651 3.695 1.00 50.75 115 GLU A O 1
ATOM 880 N N . ILE A 1 116 ? -23.106 7.631 3.639 1.00 60.31 116 ILE A N 1
ATOM 881 C CA . ILE A 1 116 ? -22.368 7.359 2.398 1.00 60.31 116 ILE A CA 1
ATOM 882 C C . ILE A 1 116 ? -20.858 7.433 2.653 1.00 60.31 116 ILE A C 1
ATOM 884 O O . ILE A 1 116 ? -20.289 8.506 2.819 1.00 60.31 116 ILE A O 1
ATOM 888 N N . VAL A 1 117 ? -20.210 6.265 2.687 1.00 71.06 117 VAL A N 1
ATOM 889 C CA . VAL A 1 117 ? -18.745 6.116 2.657 1.00 71.06 117 VAL A CA 1
ATOM 890 C C . VAL A 1 117 ? -18.388 5.689 1.236 1.00 71.06 117 VAL A C 1
ATOM 892 O O . VAL A 1 117 ? -18.565 4.523 0.882 1.00 71.06 117 VAL A O 1
ATOM 895 N N . GLU A 1 118 ? -17.951 6.635 0.407 1.00 74.56 118 GLU A N 1
ATOM 896 C CA . GLU A 1 118 ? -17.792 6.445 -1.040 1.00 74.56 118 GLU A CA 1
ATOM 897 C C . GLU A 1 118 ? -16.734 5.383 -1.353 1.00 74.56 118 GLU A C 1
ATOM 899 O O . GLU A 1 118 ? -16.966 4.510 -2.192 1.00 74.56 118 GLU A O 1
ATOM 904 N N . SER A 1 119 ? -15.588 5.420 -0.657 1.00 72.38 119 SER A N 1
ATOM 905 C CA . SER A 1 119 ? -14.503 4.462 -0.910 1.00 72.38 119 SER A CA 1
ATOM 906 C C . SER A 1 119 ? -14.923 3.032 -0.591 1.00 72.38 119 SER A C 1
ATOM 908 O O . SER A 1 119 ? -14.507 2.104 -1.278 1.00 72.38 119 SER A O 1
ATOM 910 N N . TYR A 1 120 ? -15.779 2.858 0.419 1.00 73.62 120 TYR A N 1
ATOM 911 C CA . TYR A 1 120 ? -16.310 1.556 0.789 1.00 73.62 120 TYR A CA 1
ATOM 912 C C . TYR A 1 120 ? -17.387 1.098 -0.188 1.00 73.62 120 TYR A C 1
ATOM 914 O O . TYR A 1 120 ? -17.332 -0.035 -0.636 1.00 73.62 120 TYR A O 1
ATOM 922 N N . GLN A 1 121 ? -18.322 1.965 -0.583 1.00 75.31 121 GLN A N 1
ATOM 923 C CA . GLN A 1 121 ? -19.357 1.614 -1.563 1.00 75.31 121 GLN A CA 1
ATOM 924 C C . GLN A 1 121 ? -18.777 1.173 -2.910 1.00 75.31 121 GLN A C 1
ATOM 926 O O . GLN A 1 121 ? -19.310 0.259 -3.531 1.00 75.31 121 GLN A O 1
ATOM 931 N N . ALA A 1 122 ? -17.662 1.770 -3.342 1.00 73.19 122 ALA A N 1
ATOM 932 C CA . ALA A 1 122 ? -16.973 1.379 -4.573 1.00 73.19 122 ALA A CA 1
ATOM 933 C C . ALA A 1 122 ? -16.447 -0.072 -4.555 1.00 73.19 122 ALA A C 1
ATOM 935 O O . ALA A 1 122 ? -16.169 -0.643 -5.612 1.00 73.19 122 ALA A O 1
ATOM 936 N N . ILE A 1 123 ? -16.305 -0.666 -3.367 1.00 74.06 123 ILE A N 1
ATOM 937 C CA . ILE A 1 123 ? -15.821 -2.037 -3.156 1.00 74.06 123 ILE A CA 1
ATOM 938 C C . ILE A 1 123 ? -16.820 -2.917 -2.391 1.00 74.06 123 ILE A C 1
ATOM 940 O O . ILE A 1 123 ? -16.532 -4.091 -2.150 1.00 74.06 123 ILE A O 1
ATOM 944 N N . ASP A 1 124 ? -17.975 -2.374 -2.001 1.00 69.25 124 ASP A N 1
ATOM 945 C CA . ASP A 1 124 ? -18.996 -3.077 -1.229 1.00 69.25 124 ASP A CA 1
ATOM 946 C C . ASP A 1 124 ? -19.623 -4.184 -2.086 1.00 69.25 124 ASP A C 1
ATOM 948 O O . ASP A 1 124 ? -19.876 -4.016 -3.279 1.00 69.25 124 ASP A O 1
ATOM 952 N N . GLY A 1 125 ? -19.804 -5.364 -1.495 1.00 59.31 125 GLY A N 1
ATOM 953 C CA . GLY A 1 125 ? -20.206 -6.577 -2.217 1.00 59.31 125 GLY A CA 1
ATOM 954 C C . GLY A 1 125 ? -19.104 -7.254 -3.048 1.00 59.31 125 GLY A C 1
ATOM 955 O O . GLY A 1 125 ? -19.345 -8.335 -3.586 1.00 59.31 125 GLY A O 1
ATOM 956 N N . ILE A 1 126 ? -17.891 -6.692 -3.119 1.00 62.09 126 ILE A N 1
ATOM 957 C CA . ILE A 1 126 ? -16.744 -7.322 -3.788 1.00 62.09 126 ILE A CA 1
ATOM 958 C C . ILE A 1 126 ? -15.872 -7.998 -2.730 1.00 62.09 126 ILE A C 1
ATOM 960 O O . ILE A 1 126 ? -14.873 -7.467 -2.238 1.00 62.09 126 ILE A O 1
ATOM 964 N N . LEU A 1 127 ? -16.327 -9.175 -2.312 1.00 51.09 127 LEU A N 1
ATOM 965 C CA . LEU A 1 127 ? -15.640 -9.986 -1.319 1.00 51.09 127 LEU A CA 1
ATOM 966 C C . LEU A 1 127 ? -14.401 -10.616 -1.979 1.00 51.09 127 LEU A C 1
ATOM 968 O O . LEU A 1 127 ? -14.493 -11.239 -3.031 1.00 51.09 127 LEU A O 1
ATOM 972 N N . ASP A 1 128 ? -13.248 -10.395 -1.349 1.00 62.44 128 ASP A N 1
ATOM 973 C CA . ASP A 1 128 ? -11.934 -10.965 -1.673 1.00 62.44 128 ASP A CA 1
ATOM 974 C C . ASP A 1 128 ? -11.254 -10.454 -2.945 1.00 62.44 128 ASP A C 1
ATOM 976 O O . ASP A 1 128 ? -10.976 -11.200 -3.875 1.00 62.44 128 ASP A O 1
ATOM 980 N N . PHE A 1 129 ? -10.885 -9.173 -2.966 1.00 71.69 129 PHE A N 1
ATOM 981 C CA . PHE A 1 129 ? -9.963 -8.654 -3.976 1.00 71.69 129 PHE A CA 1
ATOM 982 C C . PHE A 1 129 ? -8.552 -9.232 -3.866 1.00 71.69 129 PHE A C 1
ATOM 984 O O . PHE A 1 129 ? -7.891 -9.339 -4.893 1.00 71.69 129 PHE A O 1
ATOM 991 N N . PHE A 1 130 ? -8.077 -9.581 -2.668 1.00 81.12 130 PHE A N 1
ATOM 992 C CA . PHE A 1 130 ? -6.702 -10.026 -2.476 1.00 81.12 130 PHE A CA 1
ATOM 993 C C . PHE A 1 130 ? -6.624 -11.302 -1.634 1.00 81.12 130 PHE A C 1
ATOM 995 O O . PHE A 1 130 ? -7.033 -11.325 -0.475 1.00 81.12 130 PHE A O 1
ATOM 1002 N N . ASP A 1 131 ? -6.075 -12.360 -2.221 1.00 85.12 131 ASP A N 1
ATOM 1003 C CA . ASP A 1 131 ? -5.626 -13.544 -1.499 1.00 85.12 131 ASP A CA 1
ATOM 1004 C C . ASP A 1 131 ? -4.165 -13.330 -1.095 1.00 85.12 131 ASP A C 1
ATOM 1006 O O . ASP A 1 131 ? -3.267 -13.241 -1.936 1.00 85.12 131 ASP A O 1
ATOM 1010 N N . LYS A 1 132 ? -3.931 -13.219 0.211 1.00 82.19 132 LYS A N 1
ATOM 1011 C CA . LYS A 1 132 ? -2.599 -12.965 0.765 1.00 82.19 132 LYS A CA 1
ATOM 1012 C C . LYS A 1 132 ? -1.682 -14.169 0.707 1.00 82.19 132 LYS A C 1
ATOM 1014 O O . LYS A 1 132 ? -0.480 -13.987 0.531 1.00 82.19 132 LYS A O 1
ATOM 1019 N N . ASP A 1 133 ? -2.241 -15.357 0.893 1.00 82.75 133 ASP A N 1
ATOM 1020 C CA . ASP A 1 133 ? -1.466 -16.588 0.968 1.00 82.75 133 ASP A CA 1
ATOM 1021 C C . ASP A 1 133 ? -1.011 -16.983 -0.439 1.00 82.75 133 ASP A C 1
ATOM 1023 O O . ASP A 1 133 ? 0.141 -17.367 -0.639 1.00 82.75 133 ASP A O 1
ATOM 1027 N N . ALA A 1 134 ? -1.885 -16.789 -1.430 1.00 85.69 134 ALA A N 1
ATOM 1028 C CA . ALA A 1 134 ? -1.570 -16.987 -2.840 1.00 85.69 134 ALA A CA 1
ATOM 1029 C C . ALA A 1 134 ? -0.928 -15.762 -3.521 1.00 85.69 134 ALA A C 1
ATOM 1031 O O . ALA A 1 134 ? -0.625 -15.836 -4.711 1.00 85.69 134 ALA A O 1
ATOM 1032 N N . LEU A 1 135 ? -0.770 -14.629 -2.818 1.00 87.81 135 LEU A N 1
ATOM 1033 C CA . LEU A 1 135 ? -0.362 -13.334 -3.388 1.00 87.81 135 LEU A CA 1
ATOM 1034 C C . LEU A 1 135 ? -1.075 -13.038 -4.718 1.00 87.81 135 LEU A C 1
ATOM 1036 O O . LEU A 1 135 ? -0.445 -12.782 -5.747 1.00 87.81 135 LEU A O 1
ATOM 1040 N N . THR A 1 136 ? -2.403 -13.112 -4.700 1.00 87.12 136 THR A N 1
ATOM 1041 C CA . THR A 1 136 ? -3.238 -12.973 -5.894 1.00 87.12 136 THR A CA 1
ATOM 1042 C C . THR A 1 136 ? -4.215 -11.819 -5.728 1.00 87.12 136 THR A C 1
ATOM 1044 O O . THR A 1 136 ? -4.988 -11.782 -4.774 1.00 87.12 136 THR A O 1
ATOM 1047 N N . TYR A 1 137 ? -4.220 -10.884 -6.680 1.00 83.81 137 TYR A N 1
ATOM 1048 C CA . TYR A 1 137 ? -5.300 -9.910 -6.812 1.00 83.81 137 TYR A CA 1
ATOM 1049 C C . TYR A 1 137 ? -6.389 -10.506 -7.708 1.00 83.81 137 TYR A C 1
ATOM 1051 O O . TYR A 1 137 ? -6.255 -10.614 -8.929 1.00 83.81 137 TYR A O 1
ATOM 1059 N N . ASN A 1 138 ? -7.471 -10.950 -7.076 1.00 77.62 138 ASN A N 1
ATOM 1060 C CA . ASN A 1 138 ? -8.546 -11.725 -7.690 1.00 77.62 138 ASN A CA 1
ATOM 1061 C C . ASN A 1 138 ? -9.275 -10.940 -8.788 1.00 77.62 138 ASN A C 1
ATOM 1063 O O . ASN A 1 138 ? -9.735 -11.523 -9.775 1.00 77.62 138 ASN A O 1
ATOM 1067 N N . ARG A 1 139 ? -9.315 -9.605 -8.689 1.00 69.44 139 ARG A N 1
ATOM 1068 C CA . ARG A 1 139 ? -9.781 -8.747 -9.785 1.00 69.44 139 ARG A CA 1
ATOM 1069 C C . ARG A 1 139 ? -8.699 -8.653 -10.851 1.00 69.44 139 ARG A C 1
ATOM 1071 O O . ARG A 1 139 ? -7.677 -8.017 -10.661 1.00 69.44 139 ARG A O 1
ATOM 1078 N N . GLY A 1 140 ? -8.953 -9.292 -11.987 1.00 70.56 140 GLY A N 1
ATOM 1079 C CA . GLY A 1 140 ? -7.962 -9.434 -13.056 1.00 70.56 140 GLY A CA 1
ATOM 1080 C C . GLY A 1 140 ? -7.124 -10.708 -12.947 1.00 70.56 140 GLY A C 1
ATOM 1081 O O . GLY A 1 140 ? -6.338 -10.967 -13.850 1.00 70.56 140 GLY A O 1
ATOM 1082 N N . LYS A 1 141 ? -7.338 -11.536 -11.906 1.00 82.00 141 LYS A N 1
ATOM 1083 C CA . LYS A 1 141 ? -6.635 -12.815 -11.687 1.00 82.00 141 LYS A CA 1
ATOM 1084 C C . LYS A 1 141 ? -5.111 -12.658 -11.773 1.00 82.00 141 LYS A C 1
ATOM 1086 O O . LYS A 1 141 ? -4.432 -13.438 -12.437 1.00 82.00 141 LYS A O 1
ATOM 1091 N N . ILE A 1 142 ? -4.595 -11.613 -11.133 1.00 88.44 142 ILE A N 1
ATOM 1092 C CA . ILE A 1 142 ? -3.181 -11.254 -11.191 1.00 88.44 142 ILE A CA 1
ATOM 1093 C C . ILE A 1 142 ? -2.444 -12.027 -10.104 1.00 88.44 142 ILE A C 1
ATOM 1095 O O . ILE A 1 142 ? -2.719 -11.827 -8.922 1.00 88.44 142 ILE A O 1
ATOM 1099 N N . VAL A 1 143 ? -1.497 -12.872 -10.501 1.00 91.12 143 VAL A N 1
ATOM 1100 C CA . VAL A 1 143 ? -0.615 -13.610 -9.589 1.00 91.12 143 VAL A CA 1
ATOM 1101 C C . VAL A 1 143 ? 0.736 -12.900 -9.531 1.00 91.12 143 VAL A C 1
ATOM 1103 O O . VAL A 1 143 ? 1.346 -12.624 -10.565 1.00 91.12 143 VAL A O 1
ATOM 1106 N N . TYR A 1 144 ? 1.204 -12.576 -8.325 1.00 93.88 144 TYR A N 1
ATOM 1107 C CA . TYR A 1 144 ? 2.451 -11.836 -8.130 1.00 93.88 144 TYR A CA 1
ATOM 1108 C C . TYR A 1 144 ? 3.641 -12.771 -7.913 1.00 93.88 144 TYR A C 1
ATOM 1110 O O . TYR A 1 144 ? 3.944 -13.172 -6.792 1.00 93.88 144 TYR A O 1
ATOM 1118 N N . GLU A 1 145 ? 4.345 -13.083 -9.000 1.00 93.38 145 GLU A N 1
ATOM 1119 C CA . GLU A 1 145 ? 5.472 -14.030 -8.980 1.00 93.38 145 GLU A CA 1
ATOM 1120 C C . GLU A 1 145 ? 6.841 -13.348 -9.038 1.00 93.38 145 GLU A C 1
ATOM 1122 O O . GLU A 1 145 ? 7.810 -13.847 -8.465 1.00 93.38 145 GLU A O 1
ATOM 1127 N N . ASN A 1 146 ? 6.920 -12.201 -9.720 1.00 95.25 146 ASN A N 1
ATOM 1128 C CA . ASN A 1 146 ? 8.179 -11.525 -10.008 1.00 95.25 146 ASN A CA 1
ATOM 1129 C C . ASN A 1 146 ? 8.182 -10.097 -9.454 1.00 95.25 146 ASN A C 1
ATOM 1131 O O . ASN A 1 146 ? 7.180 -9.377 -9.494 1.00 95.25 146 ASN A O 1
ATOM 1135 N N . GLY A 1 147 ? 9.318 -9.686 -8.905 1.00 95.88 147 GLY A N 1
ATOM 1136 C CA . GLY A 1 147 ? 9.439 -8.413 -8.218 1.00 95.88 147 GLY A CA 1
ATOM 1137 C C . GLY A 1 147 ? 10.794 -8.231 -7.567 1.00 95.88 147 GLY A C 1
ATOM 1138 O O . GLY A 1 147 ? 11.798 -8.822 -7.966 1.00 95.88 147 GLY A O 1
ATOM 1139 N N . VAL A 1 148 ? 10.820 -7.400 -6.537 1.00 96.94 148 VAL A N 1
ATOM 1140 C CA . VAL A 1 148 ? 12.041 -7.092 -5.808 1.00 96.94 148 VAL A CA 1
ATOM 1141 C C . VAL A 1 148 ? 11.753 -6.703 -4.366 1.00 96.94 148 VAL A C 1
ATOM 1143 O O . VAL A 1 148 ? 10.744 -6.061 -4.071 1.00 96.94 148 VAL A O 1
ATOM 1146 N N . GLU A 1 149 ? 12.650 -7.092 -3.467 1.00 97.25 149 GLU A N 1
ATOM 1147 C CA . GLU A 1 149 ? 12.655 -6.635 -2.085 1.00 97.25 149 GLU A CA 1
ATOM 1148 C C . GLU A 1 149 ? 13.688 -5.520 -1.898 1.00 97.25 149 GLU A C 1
ATOM 1150 O O . GLU A 1 149 ? 14.861 -5.671 -2.229 1.00 97.25 149 GLU A O 1
ATOM 1155 N N . LEU A 1 150 ? 13.263 -4.372 -1.374 1.00 96.50 150 LEU A N 1
ATOM 1156 C CA . LEU A 1 150 ? 14.105 -3.176 -1.308 1.00 96.50 150 LEU A CA 1
ATOM 1157 C C . LEU A 1 150 ? 13.743 -2.293 -0.100 1.00 96.50 150 LEU A C 1
ATOM 1159 O O . LEU A 1 150 ? 12.653 -2.430 0.461 1.00 96.50 150 LEU A O 1
ATOM 1163 N N . PRO A 1 151 ? 14.656 -1.424 0.374 1.00 96.19 151 PRO A N 1
ATOM 1164 C CA . PRO A 1 151 ? 14.354 -0.529 1.486 1.00 96.19 151 PRO A CA 1
ATOM 1165 C C . PRO A 1 151 ? 13.329 0.534 1.101 1.00 96.19 151 PRO A C 1
ATOM 1167 O O . PRO A 1 151 ? 13.417 1.122 0.025 1.00 96.19 151 PRO A O 1
ATOM 1170 N N . ILE A 1 152 ? 12.428 0.872 2.024 1.00 95.00 152 ILE A N 1
ATOM 1171 C CA . ILE A 1 152 ? 11.433 1.940 1.829 1.00 95.00 152 ILE A CA 1
ATOM 1172 C C . ILE A 1 152 ? 12.091 3.247 1.368 1.00 95.00 152 ILE A C 1
ATOM 1174 O O . ILE A 1 152 ? 11.564 3.907 0.473 1.00 95.00 152 ILE A O 1
ATOM 1178 N N . GLY A 1 153 ? 13.262 3.588 1.918 1.00 95.62 153 GLY A N 1
ATOM 1179 C CA . GLY A 1 153 ? 14.009 4.793 1.548 1.00 95.62 153 GLY A CA 1
ATOM 1180 C C . GLY A 1 153 ? 14.302 4.904 0.047 1.00 95.62 153 GLY A C 1
ATOM 1181 O O . GLY A 1 153 ? 14.231 5.992 -0.508 1.00 95.62 153 GLY A O 1
ATOM 1182 N N . THR A 1 154 ? 14.524 3.789 -0.655 1.00 95.81 154 THR A N 1
ATOM 1183 C CA . THR A 1 154 ? 14.751 3.816 -2.109 1.00 95.81 154 THR A CA 1
ATOM 1184 C C . THR A 1 154 ? 13.505 4.252 -2.882 1.00 95.81 154 THR A C 1
ATOM 1186 O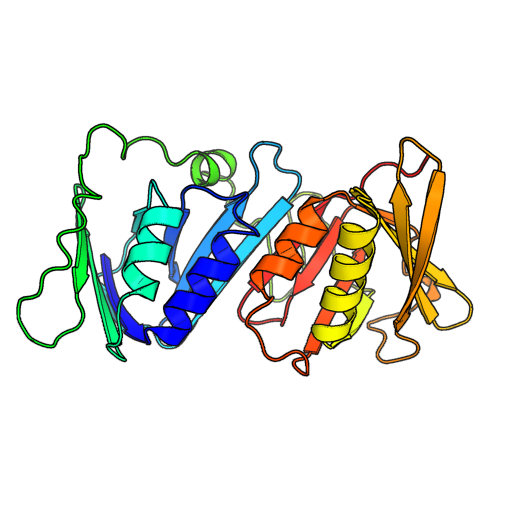 O . THR A 1 154 ? 13.626 4.961 -3.878 1.00 95.81 154 THR A O 1
ATOM 1189 N N . LEU A 1 155 ? 12.306 3.865 -2.435 1.00 95.06 155 LEU A N 1
ATOM 1190 C CA . LEU A 1 155 ? 11.052 4.327 -3.046 1.00 95.06 155 LEU A CA 1
ATOM 1191 C C . LEU A 1 155 ? 10.736 5.777 -2.671 1.00 95.06 155 LEU A C 1
ATOM 1193 O O . LEU A 1 155 ? 10.190 6.514 -3.490 1.00 95.06 155 LEU A O 1
ATOM 1197 N N . GLN A 1 156 ? 11.089 6.191 -1.452 1.00 93.94 156 GLN A N 1
ATOM 1198 C CA . GLN A 1 156 ? 10.960 7.584 -1.017 1.00 93.94 156 GLN A CA 1
ATOM 1199 C C . GLN A 1 156 ? 11.807 8.505 -1.899 1.00 93.94 156 GLN A C 1
ATOM 1201 O O . GLN A 1 156 ? 11.267 9.472 -2.429 1.00 93.94 156 GLN A O 1
ATOM 1206 N N . ASP A 1 157 ? 13.063 8.136 -2.169 1.00 93.25 157 ASP A N 1
ATOM 1207 C CA . ASP A 1 157 ? 13.939 8.873 -3.086 1.00 93.25 157 ASP A CA 1
ATOM 1208 C C . ASP A 1 157 ? 13.318 9.021 -4.487 1.00 93.25 157 ASP A C 1
ATOM 1210 O O . ASP A 1 157 ? 13.322 10.110 -5.055 1.00 93.25 157 ASP A O 1
ATOM 1214 N N . VAL A 1 158 ? 12.742 7.943 -5.043 1.00 93.44 158 VAL A N 1
ATOM 1215 C CA . VAL A 1 158 ? 12.045 7.980 -6.347 1.00 93.44 158 VAL A CA 1
ATOM 1216 C C . VAL A 1 158 ? 10.895 8.993 -6.333 1.00 93.44 158 VAL A C 1
ATOM 1218 O O . VAL A 1 158 ? 10.692 9.730 -7.296 1.00 93.44 158 VAL A O 1
ATOM 1221 N N . VAL A 1 159 ? 10.122 9.044 -5.250 1.00 91.62 159 VAL A N 1
ATOM 1222 C CA . VAL A 1 159 ? 8.994 9.977 -5.122 1.00 91.62 159 VAL A CA 1
ATOM 1223 C C . VAL A 1 159 ? 9.448 11.416 -4.900 1.00 91.62 159 VAL A C 1
ATOM 1225 O O . VAL A 1 159 ? 8.801 12.337 -5.410 1.00 91.62 159 VAL A O 1
ATOM 1228 N N . ASP A 1 160 ? 10.533 11.621 -4.163 1.00 91.06 160 ASP A N 1
ATOM 1229 C CA . ASP A 1 160 ? 11.114 12.941 -3.943 1.00 91.06 160 ASP A CA 1
ATOM 1230 C C . ASP A 1 160 ? 11.693 13.511 -5.242 1.00 91.06 160 ASP A C 1
ATOM 1232 O O . ASP A 1 160 ? 11.412 14.669 -5.567 1.00 91.06 160 ASP A O 1
ATOM 1236 N N . ASP A 1 161 ? 12.367 12.679 -6.045 1.00 89.62 161 ASP A N 1
ATOM 1237 C CA . ASP A 1 161 ? 12.793 13.029 -7.403 1.00 89.62 161 ASP A CA 1
ATOM 1238 C C . ASP A 1 161 ? 11.571 13.422 -8.256 1.00 89.62 161 ASP A C 1
ATOM 1240 O O . ASP A 1 161 ? 11.513 14.524 -8.803 1.00 89.62 161 ASP A O 1
ATOM 1244 N N . ALA A 1 162 ? 10.531 12.580 -8.304 1.00 88.75 162 ALA A N 1
ATOM 1245 C CA . ALA A 1 162 ? 9.314 12.868 -9.071 1.00 88.75 162 ALA A CA 1
ATOM 1246 C C . ALA A 1 162 ? 8.643 14.185 -8.654 1.00 88.75 162 ALA A C 1
ATOM 1248 O O . ALA A 1 162 ? 8.122 14.928 -9.487 1.00 88.75 162 ALA A O 1
ATOM 1249 N N . LYS A 1 163 ? 8.661 14.500 -7.355 1.00 87.25 163 LYS A N 1
ATOM 1250 C CA . LYS A 1 163 ? 8.125 15.754 -6.823 1.00 87.25 163 LYS A CA 1
ATOM 1251 C C . LYS A 1 163 ? 8.962 16.958 -7.252 1.00 87.25 163 LYS A C 1
ATOM 1253 O O . LYS A 1 163 ? 8.369 17.981 -7.581 1.00 87.25 163 LYS A O 1
ATOM 1258 N N . ALA A 1 164 ? 10.290 16.853 -7.238 1.00 83.69 164 ALA A N 1
ATOM 1259 C CA . ALA A 1 164 ? 11.179 17.945 -7.629 1.00 83.69 164 ALA A CA 1
ATOM 1260 C C . ALA A 1 164 ? 10.947 18.382 -9.083 1.00 83.69 164 ALA A C 1
ATOM 1262 O O . ALA A 1 164 ? 10.989 19.574 -9.379 1.00 83.69 164 ALA A O 1
ATOM 1263 N N . PHE A 1 165 ? 10.626 17.429 -9.960 1.00 80.00 165 PHE A N 1
ATOM 1264 C CA . PHE A 1 165 ? 10.407 17.688 -11.381 1.00 80.00 165 PHE A CA 1
ATOM 1265 C C . PHE A 1 165 ? 8.928 17.807 -11.790 1.00 80.00 165 PHE A C 1
ATOM 1267 O O . PHE A 1 165 ? 8.631 18.072 -12.951 1.00 80.00 165 PHE A O 1
ATOM 1274 N N . SER A 1 166 ? 7.987 17.666 -10.846 1.00 81.12 166 SER A N 1
ATOM 1275 C CA . SER A 1 166 ? 6.536 17.625 -11.117 1.00 81.12 166 SER A CA 1
ATOM 1276 C C . SER A 1 166 ? 6.142 16.550 -12.140 1.00 81.12 166 SER A C 1
ATOM 1278 O O . SER A 1 166 ? 5.327 16.788 -13.027 1.00 81.12 166 SER A O 1
ATOM 1280 N N . TYR A 1 167 ? 6.749 15.368 -12.030 1.00 84.12 167 TYR A N 1
ATOM 1281 C CA . TYR A 1 167 ? 6.481 14.225 -12.903 1.00 84.12 167 TYR A CA 1
ATOM 1282 C C . TYR A 1 167 ? 5.358 13.348 -12.336 1.00 84.12 167 TYR A C 1
ATOM 1284 O O . TYR A 1 167 ? 5.165 13.269 -11.117 1.00 84.12 167 TYR A O 1
ATOM 1292 N N . GLU A 1 168 ? 4.612 12.694 -13.228 1.00 83.44 168 GLU A N 1
ATOM 1293 C CA . GLU A 1 168 ? 3.310 12.093 -12.897 1.00 83.44 168 GLU A CA 1
ATOM 1294 C C . GLU A 1 168 ? 3.250 10.577 -13.112 1.00 83.44 168 GLU A C 1
ATOM 1296 O O . GLU A 1 168 ? 2.362 9.921 -12.559 1.00 83.44 168 GLU A O 1
ATOM 1301 N N . THR A 1 169 ? 4.197 10.009 -13.863 1.00 92.25 169 THR A N 1
ATOM 1302 C CA . THR A 1 169 ? 4.238 8.578 -14.181 1.00 92.25 169 THR A CA 1
ATOM 1303 C C . THR A 1 169 ? 5.547 7.922 -13.761 1.00 92.25 169 THR A C 1
ATOM 1305 O O . THR A 1 169 ? 6.613 8.543 -13.712 1.00 92.25 169 THR A O 1
ATOM 1308 N N . PHE A 1 170 ? 5.448 6.633 -13.442 1.00 95.00 170 PHE A N 1
ATOM 1309 C CA . PHE A 1 170 ? 6.552 5.784 -13.013 1.00 95.00 170 PHE A CA 1
ATOM 1310 C C . PHE A 1 170 ? 6.576 4.542 -13.893 1.00 95.00 170 PHE A C 1
ATOM 1312 O O . PHE A 1 170 ? 5.577 3.836 -13.986 1.00 95.00 170 PHE A O 1
ATOM 1319 N N . LYS A 1 171 ? 7.713 4.258 -14.522 1.00 94.56 171 LYS A N 1
ATOM 1320 C CA . LYS A 1 171 ? 7.917 3.130 -15.430 1.00 94.56 171 LYS A CA 1
ATOM 1321 C C . LYS A 1 171 ? 8.999 2.206 -14.887 1.00 94.56 171 LYS A C 1
ATOM 1323 O O . LYS A 1 171 ? 10.147 2.627 -14.737 1.00 94.56 171 LYS A O 1
ATOM 1328 N N . MET A 1 172 ? 8.647 0.952 -14.615 1.00 94.75 172 MET A N 1
ATOM 1329 C CA . MET A 1 172 ? 9.612 -0.072 -14.208 1.00 94.75 172 MET A CA 1
ATOM 1330 C C . MET A 1 172 ? 10.204 -0.736 -15.440 1.00 94.75 172 MET A C 1
ATOM 1332 O O . MET A 1 172 ? 9.515 -1.002 -16.424 1.00 94.75 172 MET A O 1
ATOM 1336 N N . THR A 1 173 ? 11.512 -0.951 -15.426 1.00 93.44 173 THR A N 1
ATOM 1337 C CA . THR A 1 173 ? 12.231 -1.565 -16.541 1.00 93.44 173 THR A CA 1
ATOM 1338 C C . THR A 1 173 ? 13.364 -2.433 -16.005 1.00 93.44 173 THR A C 1
ATOM 1340 O O . THR A 1 173 ? 14.304 -1.891 -15.407 1.00 93.44 173 THR A O 1
ATOM 1343 N N . PRO A 1 174 ? 13.332 -3.759 -16.229 1.00 92.06 174 PRO A N 1
ATOM 1344 C CA . PRO A 1 174 ? 14.503 -4.590 -16.003 1.00 92.06 174 PRO A CA 1
ATOM 1345 C C . PRO A 1 174 ? 15.569 -4.278 -17.061 1.00 92.06 174 PRO A C 1
ATOM 1347 O O . PRO A 1 174 ? 15.289 -4.176 -18.255 1.00 92.06 174 PRO A O 1
ATOM 1350 N N . ALA A 1 175 ? 16.819 -4.102 -16.641 1.00 90.56 175 ALA A N 1
ATOM 1351 C CA . ALA A 1 175 ? 17.930 -3.842 -17.547 1.00 90.56 175 ALA A CA 1
ATOM 1352 C C . ALA A 1 175 ? 19.253 -4.344 -16.965 1.00 90.56 175 ALA A C 1
ATOM 1354 O O . ALA A 1 175 ? 19.724 -3.825 -15.955 1.00 90.56 175 ALA A O 1
ATOM 1355 N N . LYS A 1 176 ? 19.907 -5.286 -17.660 1.00 87.81 176 LYS A N 1
ATOM 1356 C CA . LYS A 1 176 ? 21.266 -5.772 -17.341 1.00 87.81 176 LYS A CA 1
ATOM 1357 C C . LYS A 1 176 ? 21.434 -6.201 -15.871 1.00 87.81 176 LYS A C 1
ATOM 1359 O O . LYS A 1 176 ? 22.368 -5.758 -15.210 1.00 87.81 176 LYS A O 1
ATOM 1364 N N . GLY A 1 177 ? 20.519 -7.021 -15.352 1.00 90.50 177 GLY A N 1
ATOM 1365 C CA . GLY A 1 177 ? 20.584 -7.485 -13.959 1.00 90.50 177 GLY A CA 1
ATOM 1366 C C . GLY A 1 177 ? 20.125 -6.457 -12.918 1.00 90.50 177 GLY A C 1
ATOM 1367 O O . GLY A 1 177 ? 20.311 -6.684 -11.732 1.00 90.50 177 GLY A O 1
ATOM 1368 N N . MET A 1 178 ? 19.546 -5.329 -13.338 1.00 94.69 178 MET A N 1
ATOM 1369 C CA . MET A 1 178 ? 19.029 -4.288 -12.447 1.00 94.69 178 MET A CA 1
ATOM 1370 C C . MET A 1 178 ? 17.549 -4.022 -12.707 1.00 94.69 178 MET A C 1
ATOM 1372 O O . MET A 1 178 ? 17.102 -4.082 -13.852 1.00 94.69 178 MET A O 1
ATOM 1376 N N . MET A 1 179 ? 16.819 -3.625 -11.668 1.00 95.62 179 MET A N 1
ATOM 1377 C CA . MET A 1 179 ? 15.521 -2.974 -11.799 1.00 95.62 179 MET A CA 1
ATOM 1378 C C . MET A 1 179 ? 15.702 -1.460 -11.802 1.00 95.62 179 MET A C 1
ATOM 1380 O O . MET A 1 179 ? 16.306 -0.887 -10.887 1.00 95.62 179 MET A O 1
ATOM 1384 N N . LYS A 1 180 ? 15.155 -0.797 -12.818 1.00 95.75 180 LYS A N 1
ATOM 1385 C CA . LYS A 1 180 ? 15.161 0.661 -12.932 1.00 95.75 180 LYS A CA 1
ATOM 1386 C C . LYS A 1 180 ? 13.748 1.213 -12.864 1.00 95.75 180 LYS A C 1
ATOM 1388 O O . LYS A 1 180 ? 12.835 0.630 -13.436 1.00 95.75 180 LYS A O 1
ATOM 1393 N N . CYS A 1 181 ? 13.608 2.367 -12.224 1.00 95.94 181 CYS A N 1
ATOM 1394 C CA . CYS A 1 181 ? 12.411 3.189 -12.266 1.00 95.94 181 CYS A CA 1
ATOM 1395 C C . CYS A 1 181 ? 12.719 4.457 -13.066 1.00 95.94 181 CYS A C 1
ATOM 1397 O O . CYS A 1 181 ? 13.560 5.263 -12.658 1.00 95.94 181 CYS A O 1
ATOM 1399 N N . ARG A 1 182 ? 12.051 4.627 -14.205 1.00 93.88 182 ARG A N 1
ATOM 1400 C CA . ARG A 1 182 ? 12.012 5.879 -14.965 1.00 93.88 182 ARG A CA 1
ATOM 1401 C C . ARG A 1 182 ? 10.804 6.686 -14.505 1.00 93.88 182 ARG A C 1
ATOM 1403 O O . ARG A 1 182 ? 9.702 6.161 -14.438 1.00 93.88 182 ARG A O 1
ATOM 1410 N N . ILE A 1 183 ? 11.026 7.945 -14.184 1.00 92.88 183 ILE A N 1
ATOM 1411 C CA . ILE A 1 183 ? 10.008 8.918 -13.813 1.00 92.88 183 ILE A CA 1
ATOM 1412 C C . ILE A 1 183 ? 9.878 9.874 -14.993 1.00 92.88 183 ILE A C 1
ATOM 1414 O O . ILE A 1 183 ? 10.904 10.337 -15.493 1.00 92.88 183 ILE A O 1
ATOM 1418 N N . GLU A 1 184 ? 8.663 10.147 -15.453 1.00 88.25 184 GLU A N 1
ATOM 1419 C CA . GLU A 1 184 ? 8.442 10.860 -16.710 1.00 88.25 184 GLU A CA 1
ATOM 1420 C C . GLU A 1 184 ? 7.350 11.927 -16.602 1.00 88.25 184 GLU A C 1
ATOM 1422 O O . GLU A 1 184 ? 6.346 11.778 -15.897 1.00 88.25 184 GLU A O 1
ATOM 1427 N N . ASN A 1 185 ? 7.573 13.036 -17.304 1.00 84.44 185 ASN A N 1
ATOM 1428 C CA . ASN A 1 185 ? 6.538 14.012 -17.590 1.00 84.44 185 ASN A CA 1
ATOM 1429 C C . ASN A 1 185 ? 5.901 13.680 -18.937 1.00 84.44 185 ASN A C 1
ATOM 1431 O O . ASN A 1 185 ? 6.505 13.909 -19.984 1.00 84.44 185 ASN A O 1
ATOM 1435 N N . ASN A 1 186 ? 4.656 13.211 -18.919 1.00 77.44 186 ASN A N 1
ATOM 1436 C CA . ASN A 1 186 ? 3.943 12.858 -20.147 1.00 77.44 186 ASN A CA 1
ATOM 1437 C C . ASN A 1 186 ? 3.743 14.056 -21.098 1.00 77.44 186 ASN A C 1
ATOM 1439 O O . ASN A 1 186 ? 3.572 13.859 -22.295 1.00 77.44 186 ASN A O 1
ATOM 1443 N N . SER A 1 187 ? 3.766 15.295 -20.590 1.00 80.44 187 SER A N 1
ATOM 1444 C CA . SER A 1 187 ? 3.563 16.498 -21.410 1.00 80.44 187 SER A CA 1
ATOM 1445 C C . SER A 1 187 ? 4.834 16.968 -22.119 1.00 80.44 187 SER A C 1
ATOM 1447 O O . SER A 1 187 ? 4.744 17.581 -23.180 1.00 80.44 187 SER A O 1
ATOM 1449 N N . THR A 1 188 ? 6.015 16.731 -21.536 1.00 81.56 188 THR A N 1
ATOM 1450 C CA . THR A 1 188 ? 7.294 17.246 -22.066 1.00 81.56 188 THR A CA 1
ATOM 1451 C C . THR A 1 188 ? 8.239 16.151 -22.563 1.00 81.56 188 THR A C 1
ATOM 1453 O O . THR A 1 188 ? 9.182 16.458 -23.289 1.00 81.56 188 THR A O 1
ATOM 1456 N N . GLY A 1 189 ? 8.019 14.886 -22.183 1.00 80.69 189 GLY A N 1
ATOM 1457 C CA . GLY A 1 189 ? 8.914 13.755 -22.465 1.00 80.69 189 GLY A CA 1
ATOM 1458 C C . GLY A 1 189 ? 10.215 13.763 -21.650 1.00 80.69 189 GLY A C 1
ATOM 1459 O O . GLY A 1 189 ? 11.053 12.862 -21.783 1.00 80.69 189 GLY A O 1
ATOM 1460 N N . GLU A 1 190 ? 10.408 14.772 -20.795 1.00 86.81 190 GLU A N 1
ATOM 1461 C CA . GLU A 1 190 ? 11.525 14.799 -19.860 1.00 86.81 190 GLU A CA 1
ATOM 1462 C C . GLU A 1 190 ? 11.401 13.641 -18.874 1.00 86.81 190 GLU A C 1
ATOM 1464 O O . GLU A 1 190 ? 10.314 13.308 -18.393 1.00 86.81 190 GLU A O 1
ATOM 1469 N N . ASN A 1 191 ? 12.534 13.010 -18.582 1.00 91.12 191 ASN A N 1
ATOM 1470 C CA . ASN A 1 191 ? 12.558 11.849 -17.719 1.00 91.12 191 ASN A CA 1
ATOM 1471 C C . ASN A 1 191 ? 13.829 11.779 -16.879 1.00 91.12 191 ASN A C 1
ATOM 1473 O O . ASN A 1 191 ? 14.901 12.245 -17.268 1.00 91.12 191 ASN A O 1
ATOM 1477 N N . PHE A 1 192 ? 13.690 11.135 -15.728 1.00 91.69 192 PHE A N 1
ATOM 1478 C CA . PHE A 1 192 ? 14.775 10.813 -14.817 1.00 91.69 192 PHE A CA 1
ATOM 1479 C C . PHE A 1 192 ? 14.738 9.318 -14.513 1.00 91.69 192 PHE A C 1
ATOM 1481 O O . PHE A 1 192 ? 13.670 8.758 -14.293 1.00 91.69 192 PHE A O 1
ATOM 1488 N N . THR A 1 193 ? 15.887 8.641 -14.509 1.00 93.19 193 THR A N 1
ATOM 1489 C CA . THR A 1 193 ? 15.944 7.190 -14.275 1.00 93.19 193 THR A CA 1
ATOM 1490 C C . THR A 1 193 ? 16.824 6.869 -13.080 1.00 93.19 193 THR A C 1
ATOM 1492 O O . THR A 1 193 ? 17.990 7.257 -13.041 1.00 93.19 193 THR A O 1
ATOM 1495 N N . ARG A 1 194 ? 16.289 6.075 -12.151 1.00 94.00 194 ARG A N 1
ATOM 1496 C CA . ARG A 1 194 ? 16.994 5.575 -10.969 1.00 94.00 194 ARG A CA 1
ATOM 1497 C C . ARG A 1 194 ? 17.071 4.052 -11.005 1.00 94.00 194 ARG A C 1
ATOM 1499 O O . ARG A 1 194 ? 16.091 3.381 -11.320 1.00 94.00 194 ARG A O 1
ATOM 1506 N N . THR A 1 195 ? 18.226 3.495 -10.655 1.00 95.75 195 THR A N 1
ATOM 1507 C CA . THR A 1 195 ? 18.318 2.070 -10.309 1.00 95.75 195 THR A CA 1
ATOM 1508 C C . THR A 1 195 ? 17.710 1.885 -8.924 1.00 95.75 195 THR A C 1
ATOM 1510 O O . THR A 1 195 ? 18.205 2.473 -7.965 1.00 95.75 195 THR A O 1
ATOM 1513 N N . ILE A 1 196 ? 16.636 1.100 -8.821 1.00 95.62 196 ILE A N 1
ATOM 1514 C CA . ILE A 1 196 ? 15.963 0.830 -7.541 1.00 95.62 196 ILE A CA 1
ATOM 1515 C C . ILE A 1 196 ? 16.416 -0.487 -6.911 1.00 95.62 196 ILE A C 1
ATOM 1517 O O . ILE A 1 196 ? 16.258 -0.671 -5.708 1.00 95.62 196 ILE A O 1
ATOM 1521 N N . ALA A 1 197 ? 17.001 -1.384 -7.708 1.00 95.25 197 ALA A N 1
ATOM 1522 C CA . ALA A 1 197 ? 17.627 -2.599 -7.217 1.00 95.25 197 ALA A CA 1
ATOM 1523 C C . ALA A 1 197 ? 18.614 -3.188 -8.227 1.00 95.25 197 ALA A C 1
ATOM 1525 O O . ALA A 1 197 ? 18.418 -3.098 -9.438 1.00 95.25 197 ALA A O 1
ATOM 1526 N N . ASP A 1 198 ? 19.649 -3.836 -7.713 1.00 94.06 198 ASP A N 1
ATOM 1527 C CA . ASP A 1 198 ? 20.652 -4.614 -8.447 1.00 94.06 198 ASP A CA 1
ATOM 1528 C C . ASP A 1 198 ? 20.811 -6.042 -7.883 1.00 94.06 198 ASP A C 1
ATOM 1530 O O . ASP A 1 198 ? 21.670 -6.807 -8.318 1.00 94.06 198 ASP A O 1
ATOM 1534 N N . LYS A 1 199 ? 19.973 -6.396 -6.903 1.00 92.06 199 LYS A N 1
ATOM 1535 C CA . LYS A 1 199 ? 19.924 -7.673 -6.186 1.00 92.06 199 LYS A CA 1
ATOM 1536 C C . LYS A 1 199 ? 18.566 -7.823 -5.490 1.00 92.06 199 LYS A C 1
ATOM 1538 O O . LYS A 1 199 ? 17.701 -6.966 -5.647 1.00 92.06 199 LYS A O 1
ATOM 1543 N N . ASP A 1 200 ? 18.411 -8.891 -4.704 1.00 94.62 200 ASP A N 1
ATOM 1544 C CA . ASP A 1 200 ? 17.214 -9.162 -3.891 1.00 94.62 200 ASP A CA 1
ATOM 1545 C C . ASP A 1 200 ? 15.928 -9.288 -4.740 1.00 94.62 200 ASP A C 1
ATOM 1547 O O . ASP A 1 200 ? 14.827 -8.908 -4.337 1.00 94.62 200 ASP A O 1
ATOM 1551 N N . PHE A 1 201 ? 16.082 -9.838 -5.951 1.00 96.19 201 PHE A N 1
ATOM 1552 C CA . PHE A 1 201 ? 14.975 -10.129 -6.856 1.00 96.19 201 PHE A CA 1
ATOM 1553 C C . PHE A 1 201 ? 14.101 -11.257 -6.314 1.00 96.19 201 PHE A C 1
ATOM 1555 O O . PHE A 1 201 ? 14.587 -12.268 -5.804 1.00 96.19 201 PHE A O 1
ATOM 1562 N N . ILE A 1 202 ? 12.796 -11.082 -6.478 1.00 95.00 202 ILE A N 1
ATOM 1563 C CA . ILE A 1 202 ? 11.790 -12.105 -6.231 1.00 95.00 202 ILE A CA 1
ATOM 1564 C C . ILE A 1 202 ? 11.439 -12.695 -7.595 1.00 95.00 202 ILE A C 1
ATOM 1566 O O . ILE A 1 202 ? 11.090 -11.948 -8.509 1.00 95.00 202 ILE A O 1
ATOM 1570 N N . GLY A 1 203 ? 11.559 -14.013 -7.746 1.00 92.19 203 GLY A N 1
ATOM 1571 C CA . GLY A 1 203 ? 11.380 -14.666 -9.043 1.00 92.19 203 GLY A CA 1
ATOM 1572 C C . GLY A 1 203 ? 12.518 -14.357 -10.023 1.00 92.19 203 GLY A C 1
ATOM 1573 O O . GLY A 1 203 ? 13.670 -14.183 -9.619 1.00 92.19 203 GLY A O 1
ATOM 1574 N N . SER A 1 204 ? 12.203 -14.324 -11.319 1.00 89.75 204 SER A N 1
ATOM 1575 C CA . SER A 1 204 ? 13.176 -14.042 -12.381 1.00 89.75 204 SER A CA 1
ATOM 1576 C C . SER A 1 204 ? 13.041 -12.607 -12.878 1.00 89.75 204 SER A C 1
ATOM 1578 O O . SER A 1 204 ? 11.959 -12.189 -13.288 1.00 89.75 204 SER A O 1
ATOM 1580 N N . LEU A 1 205 ? 14.157 -11.873 -12.923 1.00 87.75 205 LEU A N 1
ATOM 1581 C CA . LEU A 1 205 ? 14.203 -10.523 -13.493 1.00 87.75 205 LEU A CA 1
ATOM 1582 C C . LEU A 1 205 ? 13.772 -10.504 -14.968 1.00 87.75 205 LEU A C 1
ATOM 1584 O O . LEU A 1 205 ? 13.135 -9.547 -15.400 1.00 87.75 205 LEU A O 1
ATOM 1588 N N . ASP A 1 206 ? 14.081 -11.567 -15.715 1.00 88.50 206 ASP A N 1
ATOM 1589 C CA . ASP A 1 206 ? 13.737 -11.695 -17.137 1.00 88.50 206 ASP A CA 1
ATOM 1590 C C . ASP A 1 206 ? 12.221 -11.804 -17.369 1.00 88.50 206 ASP A C 1
ATOM 1592 O O . ASP A 1 206 ? 11.745 -11.554 -18.474 1.00 88.50 206 ASP A O 1
ATOM 1596 N N . ASN A 1 207 ? 11.464 -12.138 -16.320 1.00 90.06 207 ASN A N 1
ATOM 1597 C CA . ASN A 1 207 ? 10.008 -12.244 -16.352 1.00 90.06 207 ASN A CA 1
ATOM 1598 C C . ASN A 1 207 ? 9.309 -10.985 -15.819 1.00 90.06 207 ASN A C 1
ATOM 1600 O O . ASN A 1 207 ? 8.082 -10.968 -15.733 1.00 90.06 207 ASN A O 1
ATOM 1604 N N . ILE A 1 208 ? 10.052 -9.946 -15.419 1.00 91.38 208 ILE A N 1
ATOM 1605 C CA . ILE A 1 208 ? 9.440 -8.696 -14.964 1.00 91.38 208 ILE A CA 1
ATOM 1606 C C . ILE A 1 208 ? 9.108 -7.831 -16.185 1.00 91.38 208 ILE A C 1
ATOM 1608 O O . ILE A 1 208 ? 10.013 -7.463 -16.932 1.00 91.38 208 ILE A O 1
ATOM 1612 N N . PRO A 1 209 ? 7.841 -7.458 -16.409 1.00 92.12 209 PRO A N 1
ATOM 1613 C CA . PRO A 1 209 ? 7.485 -6.696 -17.591 1.00 92.12 209 PRO A CA 1
ATOM 1614 C C . PRO A 1 209 ? 7.825 -5.210 -17.470 1.00 92.12 209 PRO A C 1
ATOM 1616 O O . PRO A 1 209 ? 7.874 -4.629 -16.380 1.00 92.12 209 PRO A O 1
ATOM 1619 N N . VAL A 1 210 ? 8.005 -4.570 -18.627 1.00 94.00 210 VAL A N 1
ATOM 1620 C CA . VAL A 1 210 ? 8.110 -3.112 -18.721 1.00 94.00 210 VAL A CA 1
ATOM 1621 C C . VAL A 1 210 ? 6.713 -2.525 -18.622 1.00 94.00 210 VAL A C 1
ATOM 1623 O O . VAL A 1 210 ? 5.918 -2.628 -19.548 1.00 94.00 210 VAL A O 1
ATOM 1626 N N . THR A 1 211 ? 6.424 -1.886 -17.499 1.00 94.50 211 THR A N 1
ATOM 1627 C CA . THR A 1 211 ? 5.082 -1.393 -17.178 1.00 94.50 211 THR A CA 1
ATOM 1628 C C . THR A 1 211 ? 5.154 0.007 -16.600 1.00 94.50 211 THR A C 1
ATOM 1630 O O . THR A 1 211 ? 6.213 0.441 -16.140 1.00 94.50 211 THR A O 1
ATOM 1633 N N . MET A 1 212 ? 4.036 0.728 -16.648 1.00 94.69 212 MET A N 1
ATOM 1634 C CA . MET A 1 212 ? 3.920 2.094 -16.152 1.00 94.69 212 MET A CA 1
ATOM 1635 C C . MET A 1 212 ? 2.719 2.221 -15.219 1.00 94.69 212 MET A C 1
ATOM 1637 O O . MET A 1 212 ? 1.699 1.579 -15.444 1.00 94.69 212 MET A O 1
ATOM 1641 N N . VAL A 1 213 ? 2.827 3.061 -14.195 1.00 94.69 213 VAL A N 1
ATOM 1642 C CA . VAL A 1 213 ? 1.728 3.434 -13.296 1.00 94.69 213 VAL A CA 1
ATOM 1643 C C . VAL A 1 213 ? 1.698 4.948 -13.099 1.00 94.69 213 VAL A C 1
ATOM 1645 O O . VAL A 1 213 ? 2.714 5.633 -13.247 1.00 94.69 213 VAL A O 1
ATOM 1648 N N . GLY A 1 214 ? 0.526 5.472 -12.745 1.00 92.06 214 GLY A N 1
ATOM 1649 C CA . GLY A 1 214 ? 0.324 6.899 -12.505 1.00 92.06 214 GLY A CA 1
ATOM 1650 C C . GLY A 1 214 ? 0.636 7.346 -11.074 1.00 92.06 214 GLY A C 1
ATOM 1651 O O . GLY A 1 214 ? 1.218 6.623 -10.259 1.00 92.06 214 GLY A O 1
ATOM 1652 N N . MET A 1 215 ? 0.159 8.547 -10.737 1.00 88.25 215 MET A N 1
ATOM 1653 C CA . MET A 1 215 ? 0.401 9.206 -9.446 1.00 88.25 215 MET A CA 1
ATOM 1654 C C . MET A 1 215 ? -0.051 8.411 -8.212 1.00 88.25 215 MET A C 1
ATOM 1656 O O . MET A 1 215 ? 0.466 8.655 -7.123 1.00 88.25 215 MET A O 1
ATOM 1660 N N . GLY A 1 216 ? -0.964 7.443 -8.346 1.00 90.44 216 GLY A N 1
ATOM 1661 C CA . GLY A 1 216 ? -1.369 6.585 -7.228 1.00 90.44 216 GLY A CA 1
ATOM 1662 C C . GLY A 1 216 ? -0.180 5.884 -6.553 1.00 90.44 216 GLY A C 1
ATOM 1663 O O . GLY A 1 216 ? -0.182 5.713 -5.335 1.00 90.44 216 GLY A O 1
ATOM 1664 N N . PHE A 1 217 ? 0.888 5.579 -7.300 1.00 93.81 217 PHE A N 1
ATOM 1665 C CA . PHE A 1 217 ? 2.100 4.962 -6.753 1.00 93.81 217 PHE A CA 1
ATOM 1666 C C . PHE A 1 217 ? 2.820 5.868 -5.747 1.00 93.81 217 PHE A C 1
ATOM 1668 O O . PHE A 1 217 ? 3.220 5.434 -4.664 1.00 93.81 217 PHE A O 1
ATOM 1675 N N . LYS A 1 218 ? 2.902 7.166 -6.050 1.00 92.75 218 LYS A N 1
ATOM 1676 C CA . LYS A 1 218 ? 3.433 8.176 -5.128 1.00 92.75 218 LYS A CA 1
ATOM 1677 C C . LYS A 1 218 ? 2.619 8.244 -3.841 1.00 92.75 218 LYS A C 1
ATOM 1679 O O . LYS A 1 218 ? 3.183 8.394 -2.757 1.00 92.75 218 LYS A O 1
ATOM 1684 N N . GLU A 1 219 ? 1.301 8.132 -3.946 1.00 92.38 219 GLU A N 1
ATOM 1685 C CA . GLU A 1 219 ? 0.421 8.193 -2.785 1.00 92.38 219 GLU A CA 1
ATOM 1686 C C . GLU A 1 219 ? 0.514 6.932 -1.907 1.00 92.38 219 GLU A C 1
ATOM 1688 O O . GLU A 1 219 ? 0.479 7.050 -0.680 1.00 92.38 219 GLU A O 1
ATOM 1693 N N . MET A 1 220 ? 0.771 5.755 -2.491 1.00 94.75 220 MET A N 1
ATOM 1694 C CA . MET A 1 220 ? 1.113 4.534 -1.741 1.00 94.75 220 MET A CA 1
ATOM 1695 C C . MET A 1 220 ? 2.415 4.679 -0.951 1.00 94.75 220 MET A C 1
ATOM 1697 O O . MET A 1 220 ? 2.467 4.336 0.228 1.00 94.75 220 MET A O 1
ATOM 1701 N N . ILE A 1 221 ? 3.460 5.231 -1.573 1.00 94.50 221 ILE A N 1
ATOM 1702 C CA . ILE A 1 221 ? 4.758 5.445 -0.915 1.00 94.50 221 ILE A CA 1
ATOM 1703 C C . ILE A 1 221 ? 4.625 6.476 0.213 1.00 94.50 221 ILE A C 1
ATOM 1705 O O . ILE A 1 221 ? 5.148 6.280 1.310 1.00 94.50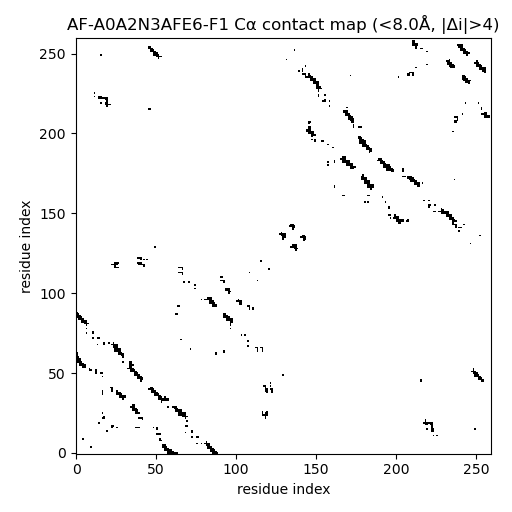 221 ILE A O 1
ATOM 1709 N N . LYS A 1 222 ? 3.848 7.546 0.003 1.00 92.44 222 LYS A N 1
ATOM 1710 C CA . LYS A 1 222 ? 3.515 8.507 1.067 1.00 92.44 222 LYS A CA 1
ATOM 1711 C C . LYS A 1 222 ? 2.775 7.860 2.236 1.00 92.44 222 LYS A C 1
ATOM 1713 O O . LYS A 1 222 ? 2.973 8.287 3.370 1.00 92.44 222 LYS A O 1
ATOM 1718 N N . ALA A 1 223 ? 1.945 6.850 1.981 1.00 93.12 223 ALA A N 1
ATOM 1719 C CA . ALA A 1 223 ? 1.196 6.129 3.011 1.00 93.12 223 ALA A CA 1
ATOM 1720 C C . ALA A 1 223 ? 2.108 5.345 3.976 1.00 93.12 223 ALA A C 1
ATOM 1722 O O . ALA A 1 223 ? 1.712 5.047 5.102 1.00 93.12 223 ALA A O 1
ATOM 1723 N N . ILE A 1 224 ? 3.340 5.038 3.554 1.00 93.25 224 ILE A N 1
ATOM 1724 C CA . ILE A 1 224 ? 4.353 4.338 4.359 1.00 93.25 224 ILE A CA 1
ATOM 1725 C C . ILE A 1 224 ? 5.534 5.235 4.739 1.00 93.25 224 ILE A C 1
ATOM 1727 O O . ILE A 1 224 ? 6.504 4.736 5.306 1.00 93.25 224 ILE A O 1
ATOM 1731 N N . LYS A 1 225 ? 5.458 6.548 4.477 1.00 84.38 225 LYS A N 1
ATOM 1732 C CA . LYS A 1 225 ? 6.580 7.486 4.652 1.00 84.38 225 LYS A CA 1
ATOM 1733 C C . LYS A 1 225 ? 7.130 7.555 6.082 1.00 84.38 225 LYS A C 1
ATOM 1735 O O . LYS A 1 225 ? 8.320 7.767 6.262 1.00 84.38 225 LYS A O 1
ATOM 1740 N N . ASP A 1 226 ? 6.259 7.369 7.074 1.00 82.94 226 ASP A N 1
ATOM 1741 C CA . ASP A 1 226 ? 6.604 7.464 8.497 1.00 82.94 226 ASP A CA 1
ATOM 1742 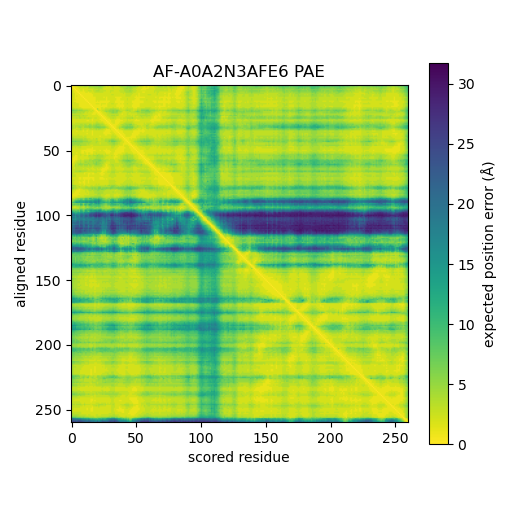C C . ASP A 1 226 ? 7.180 6.138 9.041 1.00 82.94 226 ASP A C 1
ATOM 1744 O O . ASP A 1 226 ? 7.482 6.021 10.229 1.00 82.94 226 ASP A O 1
ATOM 1748 N N . SER A 1 227 ? 7.325 5.125 8.178 1.00 86.00 227 SER A N 1
ATOM 1749 C CA . SER A 1 227 ? 8.041 3.883 8.490 1.00 86.00 227 SER A CA 1
ATOM 1750 C C . SER A 1 227 ? 9.551 4.132 8.489 1.00 86.00 227 SER A C 1
ATOM 1752 O O . SER A 1 227 ? 10.035 5.095 7.892 1.00 86.00 227 SER A O 1
ATOM 1754 N N . ASN A 1 228 ? 10.325 3.254 9.129 1.00 89.69 228 ASN A N 1
ATOM 1755 C CA . ASN A 1 228 ? 11.776 3.391 9.125 1.00 89.69 228 ASN A CA 1
ATOM 1756 C C . ASN A 1 228 ? 12.301 3.194 7.685 1.00 89.69 228 ASN A C 1
ATOM 1758 O O . ASN A 1 228 ? 12.032 2.152 7.089 1.00 89.69 228 ASN A O 1
ATOM 1762 N N . PRO A 1 229 ? 13.083 4.134 7.114 1.00 92.31 229 PRO A N 1
ATOM 1763 C CA . PRO A 1 229 ? 13.573 4.030 5.734 1.00 92.31 229 PRO A CA 1
ATOM 1764 C C . PRO A 1 229 ? 14.397 2.768 5.444 1.00 92.31 229 PRO A C 1
ATOM 1766 O O . PRO A 1 229 ? 14.564 2.386 4.284 1.00 92.31 229 PRO A O 1
ATOM 1769 N N . LYS A 1 230 ? 14.935 2.122 6.488 1.00 93.56 230 LYS A N 1
ATOM 1770 C CA . LYS A 1 230 ? 15.682 0.863 6.378 1.00 93.56 230 LYS A CA 1
ATOM 1771 C C . LYS A 1 230 ? 14.785 -0.370 6.277 1.00 93.56 230 LYS A C 1
ATOM 1773 O O . LYS A 1 230 ? 15.282 -1.400 5.810 1.00 93.56 230 LYS A O 1
ATOM 1778 N N . ASP A 1 231 ? 13.523 -0.272 6.697 1.00 93.88 231 ASP A N 1
ATOM 1779 C CA . ASP A 1 231 ? 12.564 -1.371 6.620 1.00 93.88 231 ASP A CA 1
ATOM 1780 C C . ASP A 1 231 ? 12.421 -1.824 5.167 1.00 93.88 231 ASP A C 1
ATOM 1782 O O . ASP A 1 231 ? 12.522 -1.028 4.229 1.00 93.88 231 ASP A O 1
ATOM 1786 N N . ARG A 1 232 ? 12.242 -3.130 4.984 1.00 94.81 232 ARG A N 1
ATOM 1787 C CA . ARG A 1 232 ? 12.151 -3.765 3.671 1.00 94.81 232 ARG A CA 1
ATOM 1788 C C . ARG A 1 232 ? 10.700 -3.883 3.236 1.00 94.81 232 ARG A C 1
ATOM 1790 O O . ARG A 1 232 ? 9.818 -4.182 4.041 1.00 94.81 232 ARG A O 1
ATOM 1797 N N . VAL A 1 233 ? 10.478 -3.679 1.947 1.00 96.62 233 VAL A N 1
ATOM 1798 C CA . VAL A 1 233 ? 9.193 -3.873 1.280 1.00 96.62 233 VAL A CA 1
ATOM 1799 C C . VAL A 1 233 ? 9.395 -4.677 0.015 1.00 96.62 233 VAL A C 1
ATOM 1801 O O . VAL A 1 233 ? 10.462 -4.638 -0.594 1.00 96.62 233 VAL A O 1
ATOM 1804 N N . LYS A 1 234 ? 8.349 -5.387 -0.383 1.00 97.25 234 LYS A N 1
ATOM 1805 C CA . LYS A 1 234 ? 8.290 -6.141 -1.625 1.00 97.25 234 LYS A CA 1
ATOM 1806 C C . LYS A 1 234 ? 7.474 -5.348 -2.630 1.00 97.25 234 LYS A C 1
ATOM 1808 O O . LYS A 1 234 ? 6.330 -4.985 -2.349 1.00 97.25 234 LYS A O 1
ATOM 1813 N N . LEU A 1 235 ? 8.078 -5.083 -3.780 1.00 97.50 235 LEU A N 1
ATOM 1814 C CA . LEU A 1 235 ? 7.424 -4.517 -4.948 1.00 97.50 235 LEU A CA 1
ATOM 1815 C C . LEU A 1 235 ? 7.340 -5.605 -6.016 1.00 97.50 235 LEU A C 1
ATOM 1817 O O . LEU A 1 235 ? 8.346 -5.955 -6.633 1.00 97.50 235 LEU A O 1
ATOM 1821 N N . TYR A 1 236 ? 6.144 -6.137 -6.221 1.00 96.75 236 TYR A N 1
ATOM 1822 C CA . TYR A 1 236 ? 5.852 -7.058 -7.309 1.00 96.75 236 TYR A CA 1
ATOM 1823 C C . TYR A 1 236 ? 5.333 -6.292 -8.515 1.00 96.75 236 TYR A C 1
ATOM 1825 O O . TYR A 1 236 ? 4.572 -5.331 -8.376 1.00 96.75 236 TYR A O 1
ATOM 1833 N N . VAL A 1 237 ? 5.736 -6.739 -9.697 1.00 95.19 237 VAL A N 1
ATOM 1834 C CA . VAL A 1 237 ? 5.447 -6.073 -10.964 1.00 95.19 237 VAL A CA 1
ATOM 1835 C C . VAL A 1 237 ? 4.864 -7.107 -11.917 1.00 95.19 237 VAL A C 1
ATOM 1837 O O . VAL A 1 237 ? 5.493 -8.124 -12.199 1.00 95.19 237 VAL A O 1
ATOM 1840 N N . SER A 1 238 ? 3.655 -6.840 -12.401 1.00 93.12 238 SER A N 1
ATOM 1841 C CA . SER A 1 238 ? 2.972 -7.630 -13.427 1.00 93.12 238 SER A CA 1
ATOM 1842 C C . SER A 1 238 ? 2.494 -6.714 -14.548 1.00 93.12 238 SER A C 1
ATOM 1844 O O . SER A 1 238 ? 2.426 -5.500 -14.353 1.00 93.12 238 SER A O 1
ATOM 1846 N N . ASP A 1 239 ? 2.104 -7.296 -15.683 1.00 91.12 239 ASP A N 1
ATOM 1847 C CA . ASP A 1 239 ? 1.609 -6.549 -16.846 1.00 91.12 239 ASP A CA 1
ATOM 1848 C C . ASP A 1 239 ? 0.388 -5.684 -16.528 1.00 91.12 239 ASP A C 1
ATOM 1850 O O . ASP A 1 239 ? 0.218 -4.622 -17.119 1.00 91.12 239 ASP A O 1
ATOM 1854 N N . MET A 1 240 ? -0.458 -6.127 -15.592 1.00 91.69 240 MET A N 1
ATOM 1855 C CA . MET A 1 240 ? -1.747 -5.495 -15.293 1.00 91.69 240 MET A CA 1
ATOM 1856 C C . MET A 1 240 ? -1.732 -4.607 -14.045 1.00 91.69 240 MET A C 1
ATOM 1858 O O . MET A 1 240 ? -2.565 -3.711 -13.919 1.00 91.69 240 MET A O 1
ATOM 1862 N N . ALA A 1 241 ? -0.834 -4.867 -13.093 1.00 93.69 241 ALA A N 1
ATOM 1863 C CA . ALA A 1 241 ? -0.759 -4.105 -11.850 1.00 93.69 241 ALA A CA 1
ATOM 1864 C C . ALA A 1 241 ? 0.577 -4.282 -11.122 1.00 93.69 241 ALA A C 1
ATOM 1866 O O . ALA A 1 241 ? 1.275 -5.289 -11.282 1.00 93.69 241 ALA A O 1
ATOM 1867 N N . TRP A 1 242 ? 0.898 -3.337 -10.243 1.00 96.00 242 TRP A N 1
ATOM 1868 C CA . TRP A 1 242 ? 1.971 -3.466 -9.259 1.00 96.00 242 TRP A CA 1
ATOM 1869 C C . TRP A 1 242 ? 1.391 -3.697 -7.869 1.00 96.00 242 TRP A C 1
ATOM 1871 O O . TRP A 1 242 ? 0.347 -3.142 -7.524 1.00 96.00 242 TRP A O 1
ATOM 1881 N N . LEU A 1 243 ? 2.100 -4.483 -7.060 1.00 96.38 243 LEU A N 1
ATOM 1882 C CA . LEU A 1 243 ? 1.783 -4.706 -5.653 1.00 96.38 243 LEU A CA 1
ATOM 1883 C C . LEU A 1 243 ? 2.954 -4.254 -4.780 1.00 96.38 243 LEU A C 1
ATOM 1885 O O . LEU A 1 243 ? 4.048 -4.806 -4.870 1.00 96.38 243 LEU A O 1
ATOM 1889 N N . LEU A 1 244 ? 2.700 -3.302 -3.885 1.00 97.19 244 LEU A N 1
ATOM 1890 C CA . LEU A 1 244 ? 3.620 -2.883 -2.832 1.00 97.19 244 LEU A CA 1
ATOM 1891 C C . LEU A 1 244 ? 3.129 -3.407 -1.478 1.00 97.19 244 LEU A C 1
ATOM 1893 O O . LEU A 1 244 ? 2.009 -3.120 -1.052 1.00 97.19 244 LEU A O 1
ATOM 1897 N N . THR A 1 245 ? 3.959 -4.179 -0.782 1.00 96.38 245 THR A N 1
ATOM 1898 C CA . THR A 1 245 ? 3.570 -4.815 0.483 1.00 96.38 245 THR A CA 1
ATOM 1899 C C . THR A 1 245 ? 4.767 -5.081 1.394 1.00 96.38 245 THR A C 1
ATOM 1901 O O . THR A 1 245 ? 5.886 -5.273 0.927 1.00 96.38 245 THR A O 1
ATOM 1904 N N . ASN A 1 246 ? 4.536 -5.153 2.706 1.00 94.25 246 ASN A N 1
ATOM 1905 C CA . ASN A 1 246 ? 5.482 -5.757 3.653 1.00 94.25 246 ASN A CA 1
ATOM 1906 C C . ASN A 1 246 ? 5.095 -7.201 4.047 1.00 94.25 246 ASN A C 1
ATOM 1908 O O . ASN A 1 246 ? 5.660 -7.763 4.981 1.00 94.25 246 ASN A O 1
ATOM 1912 N N . GLY A 1 247 ? 4.107 -7.791 3.366 1.00 91.12 247 GLY A N 1
ATOM 1913 C CA . GLY A 1 247 ? 3.591 -9.142 3.600 1.00 91.12 247 GLY A CA 1
ATOM 1914 C C . GLY A 1 247 ? 2.714 -9.294 4.844 1.00 91.12 247 GLY A C 1
ATOM 1915 O O . GLY A 1 247 ? 2.265 -10.400 5.133 1.00 91.12 247 GLY A O 1
ATOM 1916 N N . LYS A 1 248 ? 2.470 -8.214 5.596 1.00 90.25 248 LYS A N 1
ATOM 1917 C CA . LYS A 1 248 ? 1.778 -8.287 6.886 1.00 90.25 248 LYS A CA 1
ATOM 1918 C C . LYS A 1 248 ? 0.739 -7.189 7.068 1.00 90.25 248 LYS A C 1
ATOM 1920 O O . LYS A 1 248 ? -0.448 -7.480 7.211 1.00 90.25 248 LYS A O 1
ATOM 1925 N N . ASP A 1 249 ? 1.193 -5.943 7.090 1.00 92.81 249 ASP A N 1
ATOM 1926 C CA . ASP A 1 249 ? 0.395 -4.816 7.560 1.00 92.81 249 ASP A CA 1
ATOM 1927 C C . ASP A 1 249 ? -0.359 -4.115 6.433 1.00 92.81 249 ASP A C 1
ATOM 1929 O O . ASP A 1 249 ? -1.331 -3.411 6.693 1.00 92.81 249 ASP A O 1
ATOM 1933 N N . TYR A 1 250 ? 0.089 -4.255 5.187 1.00 94.56 250 TYR A N 1
ATOM 1934 C CA . TYR A 1 250 ? -0.589 -3.653 4.046 1.00 94.56 250 TYR A CA 1
ATOM 1935 C C . TYR A 1 250 ? -0.292 -4.376 2.737 1.00 94.56 250 TYR A C 1
ATOM 1937 O O . TYR A 1 250 ? 0.785 -4.943 2.552 1.00 94.56 250 TYR A O 1
ATOM 1945 N N . PHE A 1 251 ? -1.243 -4.291 1.815 1.00 94.88 251 PHE A N 1
ATOM 1946 C CA . PHE A 1 251 ? -1.146 -4.756 0.438 1.00 94.88 251 PHE A CA 1
ATOM 1947 C C . PHE A 1 251 ? -1.714 -3.660 -0.453 1.00 94.88 251 PHE A C 1
ATOM 1949 O O . PHE A 1 251 ? -2.914 -3.405 -0.414 1.00 94.88 251 PHE A O 1
ATOM 1956 N N . PHE A 1 252 ? -0.852 -2.969 -1.194 1.00 95.62 252 PHE A N 1
ATOM 1957 C CA . PHE A 1 252 ? -1.220 -1.838 -2.040 1.00 95.62 252 PHE A CA 1
ATOM 1958 C C . PHE A 1 252 ? -1.095 -2.212 -3.509 1.00 95.62 252 PHE A C 1
ATOM 1960 O O . PHE A 1 252 ? 0.002 -2.469 -3.993 1.00 95.62 252 PHE A O 1
ATOM 1967 N N . ASN A 1 253 ? -2.218 -2.229 -4.208 1.00 94.25 253 ASN A N 1
ATOM 1968 C CA . ASN A 1 253 ? -2.351 -2.633 -5.594 1.00 94.25 253 ASN A CA 1
ATOM 1969 C C . ASN A 1 253 ? -2.650 -1.426 -6.485 1.00 94.25 253 ASN A C 1
ATOM 1971 O O . ASN A 1 253 ? -3.531 -0.633 -6.149 1.00 94.25 253 ASN A O 1
ATOM 1975 N N . ILE A 1 254 ? -1.914 -1.250 -7.578 1.00 94.19 254 ILE A N 1
ATOM 1976 C CA . ILE A 1 254 ? -2.154 -0.179 -8.553 1.00 94.19 254 ILE A CA 1
ATOM 1977 C C . ILE A 1 254 ? -2.131 -0.744 -9.961 1.00 94.19 254 ILE A C 1
ATOM 1979 O O . ILE A 1 254 ? -1.182 -1.431 -10.335 1.00 94.19 254 ILE A O 1
ATOM 1983 N N . ASN A 1 255 ? -3.160 -0.428 -10.740 1.00 92.62 255 ASN A N 1
ATOM 1984 C CA . ASN A 1 255 ? -3.269 -0.871 -12.121 1.00 92.62 255 ASN A CA 1
ATOM 1985 C C . ASN A 1 255 ? -2.203 -0.194 -12.987 1.00 92.62 255 ASN A C 1
ATOM 1987 O O . ASN A 1 255 ? -1.873 0.983 -12.798 1.00 92.62 255 ASN A O 1
ATOM 1991 N N . THR A 1 256 ? -1.686 -0.937 -13.958 1.00 93.25 256 THR A N 1
ATOM 1992 C CA . THR A 1 256 ? -0.799 -0.384 -14.977 1.00 93.25 256 THR A CA 1
ATOM 1993 C C . THR A 1 256 ? -1.579 0.492 -15.954 1.00 93.25 256 THR A C 1
ATOM 1995 O O . THR A 1 256 ? -2.789 0.357 -16.143 1.00 93.25 256 THR A O 1
ATOM 1998 N N . MET A 1 257 ? -0.864 1.435 -16.551 1.00 90.12 257 MET A N 1
ATOM 1999 C CA . MET A 1 257 ? -1.323 2.265 -17.656 1.00 90.12 257 MET A CA 1
ATOM 2000 C C . MET A 1 257 ? -0.773 1.689 -18.962 1.00 90.12 257 MET A C 1
ATOM 2002 O O . MET A 1 257 ? 0.289 1.058 -18.960 1.00 90.12 257 MET A O 1
ATOM 2006 N N . GLU A 1 258 ? -1.471 1.925 -20.073 1.00 76.75 258 GLU A N 1
ATOM 2007 C CA . GLU A 1 258 ? -0.943 1.586 -21.395 1.00 76.75 258 GLU A CA 1
ATOM 2008 C C . GLU A 1 258 ? 0.389 2.314 -21.627 1.00 76.75 258 GLU A C 1
ATOM 2010 O O . GLU A 1 258 ? 0.531 3.504 -21.336 1.00 76.75 258 GLU A O 1
ATOM 2015 N N . VAL A 1 259 ? 1.388 1.568 -22.099 1.00 62.16 259 VAL A N 1
ATOM 2016 C CA . VAL A 1 259 ? 2.698 2.108 -22.465 1.00 62.16 259 VAL A CA 1
ATOM 2017 C C . VAL A 1 259 ? 2.641 2.396 -23.962 1.00 62.16 259 VAL A C 1
ATOM 2019 O O . VAL A 1 259 ? 2.763 1.463 -24.753 1.00 62.16 259 VAL A O 1
ATOM 2022 N N . GLU A 1 260 ? 2.404 3.656 -24.335 1.00 53.44 260 GLU A N 1
ATOM 2023 C CA . GLU A 1 260 ? 2.548 4.118 -25.729 1.00 53.44 260 GLU A CA 1
ATOM 2024 C C . GLU A 1 260 ? 4.010 4.055 -26.210 1.00 53.44 260 GLU A C 1
ATOM 2026 O O . GLU A 1 260 ? 4.940 4.300 -25.395 1.00 53.44 260 GLU A O 1
#

Secondary structure (DSSP, 8-state):
-EEEEEHHHHHHHHHHHTGGGT---EEEEEETTTEEEEEEE-TT--EEEEEEE-S-EEEE--EEEES-HHHHHHHHHT---SEEEEEEETTEEEEE-SSSS---------TTSTT--HHHHTTTT---SEETTTTEETTTTEE---EEEEEHHHHHHHHHHHHHHT--EEEEEEETTEEEEEEE-TTT--EEEEEEESS-EES-GGG---EEE-THHHHHHHHTTTS-TTSEEEEEE-SSEEEEE-SSSEEEEEEPBP--

Sequence (260 aa):
MDIQLNTANFKQFLGRCALGNIIRDLVIHTAPNNRIMAKVTDKMVTMYAEVYCDGVKVTEEGNIKVPNLQKLIAAVNRTDSEMLRIKSSVDAFLLSDGTGVGKIHSNMAQTSDAEIVESYQAIDGILDFFDKDALTYNRGKIVYENGVELPIGTLQDVVDDAKAFSYETFKMTPAKGMMKCRIENNSTGENFTRTIADKDFIGSLDNIPVTMVGMGFKEMIKAIKDSNPKDRVKLYVSDMAWLLTNGKDYFFNINTMEVE

Foldseek 3Di:
DKKKDFLVLVLLQLLLQCLLVQAFWWKWFDDPQQKIWTWFAHLVRQKIKIFMGHPMDDPDGDMDTGNGSPLVSVLSVPDPAGMWMWDDDPQDIWIDRPPPPPTPPPVSRPRPRRPDRPGCVVCPPVPDCADLVQRFRVVVRDGFQKWFKAFLLLLVVVLVVCVVVVFWKWKWDQDDQFIKIWTAHPVPRDIDIDGRDNDRIGHDSVQADTFMFTNSSSSSSSSCVPPDRRQMWIWTHDHFWIWIGPSPGMTMIGGTDDDD

Solvent-accessible surface area (backbone atoms only — not comparable to full-atom values): 14044 Å² total; per-residue (Å²): 44,29,39,34,35,48,35,68,60,49,51,52,39,52,41,42,61,20,31,61,64,72,36,49,35,42,46,40,32,66,42,83,88,39,22,35,31,36,57,42,32,48,98,81,64,53,35,42,34,44,36,39,38,74,73,26,51,71,80,37,72,51,59,42,82,34,63,48,40,64,63,49,50,57,53,57,71,72,53,85,51,66,41,34,37,40,40,30,58,99,72,41,72,45,54,39,53,84,86,65,91,67,61,58,76,65,79,75,59,62,66,87,61,66,85,64,41,65,36,39,61,79,47,59,93,60,82,67,51,62,43,77,91,74,41,25,36,53,74,85,67,41,67,66,66,19,35,34,50,38,38,46,40,58,57,50,50,54,42,52,52,28,58,76,70,70,36,49,36,42,30,41,38,62,52,95,76,25,38,28,41,36,34,29,27,91,90,76,71,53,68,53,77,44,78,68,36,70,60,60,62,34,64,49,68,93,70,35,54,77,37,29,31,51,55,66,58,51,20,51,51,52,19,52,59,92,50,63,47,78,46,65,31,37,43,29,45,44,80,65,31,36,38,44,27,66,85,71,48,36,42,40,37,36,42,43,48,88,80,129

Radius of gyration: 19.22 Å; Cα contacts (8 Å, |Δi|>4): 572; chains: 1; bounding box: 48×35×58 Å

pLDDT: mean 84.48, std 14.26, range [36.59, 97.5]

Nearest PDB structures (foldseek):
  2io4-assembly1_B  TM=7.064E-01  e=3.456E-11  Saccharolobus solfataricus P2
  3tbl-assembly1_A  TM=6.975E-01  e=2.991E-10  Homo sapiens
  3lx2-assembly1_C  TM=6.949E-01  e=5.359E-10  Thermococcus kodakarensis
  3aiz-assembly1_C  TM=6.798E-01  e=4.004E-10  Sulfurisphaera tokodaii str. 7
  2izo-assembly1_B  TM=7.312E-01  e=3.893E-09  Saccharolobus solfataricus